Protein AF-A0A6P6PK42-F1 (afdb_monomer)

Structure (mmCIF, N/CA/C/O backbone):
data_AF-A0A6P6PK42-F1
#
_entry.id   AF-A0A6P6PK42-F1
#
loop_
_atom_site.group_PDB
_atom_site.id
_atom_site.type_symbol
_atom_site.label_atom_id
_atom_site.label_alt_id
_atom_site.label_comp_id
_atom_site.label_asym_id
_atom_site.label_entity_id
_atom_site.label_seq_id
_atom_site.pdbx_PDB_ins_code
_atom_site.Cartn_x
_atom_site.Cartn_y
_atom_site.Cartn_z
_atom_site.occupancy
_atom_site.B_iso_or_equiv
_atom_site.auth_seq_id
_atom_site.auth_comp_id
_atom_site.auth_asym_id
_atom_site.auth_atom_id
_atom_site.pdbx_PDB_model_num
ATOM 1 N N . MET A 1 1 ? 43.576 -15.086 -33.491 1.00 32.16 1 MET A N 1
ATOM 2 C CA . MET A 1 1 ? 42.907 -16.262 -32.891 1.00 32.16 1 MET A CA 1
ATOM 3 C C . MET A 1 1 ? 41.895 -15.750 -31.875 1.00 32.16 1 MET A C 1
ATOM 5 O O . MET A 1 1 ? 42.268 -15.487 -30.743 1.00 32.16 1 MET A O 1
ATOM 9 N N . GLY A 1 2 ? 40.668 -15.454 -32.313 1.00 33.75 2 GLY A N 1
ATOM 10 C CA . GLY A 1 2 ? 39.639 -14.826 -31.474 1.00 33.75 2 GLY A CA 1
ATOM 11 C C . GLY A 1 2 ? 38.725 -15.876 -30.851 1.00 33.75 2 GLY A C 1
ATOM 12 O O . GLY A 1 2 ? 38.169 -16.704 -31.570 1.00 33.75 2 GLY A O 1
ATOM 13 N N . VAL A 1 3 ? 38.592 -15.857 -29.526 1.00 40.16 3 VAL A N 1
ATOM 14 C CA . VAL A 1 3 ? 37.684 -16.746 -28.793 1.00 40.16 3 VAL A CA 1
ATOM 15 C C . VAL A 1 3 ? 36.261 -16.222 -28.979 1.00 40.16 3 VAL A C 1
ATOM 17 O O . VAL A 1 3 ? 35.950 -15.113 -28.550 1.00 40.16 3 VAL A O 1
ATOM 20 N N . LYS A 1 4 ? 35.402 -17.001 -29.643 1.00 36.41 4 LYS A N 1
ATOM 21 C CA . LYS A 1 4 ? 33.966 -16.703 -29.729 1.00 36.41 4 LYS A CA 1
ATOM 22 C C . LYS A 1 4 ? 33.315 -17.021 -28.375 1.00 36.41 4 LYS A C 1
ATOM 24 O O . LYS A 1 4 ? 33.518 -18.132 -27.883 1.00 36.41 4 LYS A O 1
ATOM 29 N N . PRO A 1 5 ? 32.559 -16.097 -27.762 1.00 42.62 5 PRO A N 1
ATOM 30 C CA . PRO A 1 5 ? 31.880 -16.381 -26.506 1.00 42.62 5 PRO A CA 1
ATOM 31 C C . PRO A 1 5 ? 30.740 -17.381 -26.747 1.00 42.62 5 PRO A C 1
ATOM 33 O O . PRO A 1 5 ? 29.901 -17.182 -27.622 1.00 42.62 5 PRO A O 1
ATOM 36 N N . GLY A 1 6 ? 30.746 -18.476 -25.986 1.00 43.75 6 GLY A N 1
ATOM 37 C CA . GLY A 1 6 ? 29.664 -19.461 -25.924 1.00 43.75 6 GLY A CA 1
ATOM 38 C C . GLY A 1 6 ? 28.848 -19.320 -24.632 1.00 43.75 6 GLY A C 1
ATOM 39 O O . GLY A 1 6 ? 29.293 -18.643 -23.700 1.00 43.75 6 GLY A O 1
ATOM 40 N N . PRO A 1 7 ? 27.661 -19.946 -24.555 1.00 47.12 7 PRO A N 1
ATOM 41 C CA . PRO A 1 7 ? 26.758 -19.815 -23.416 1.00 47.12 7 PRO A CA 1
ATOM 42 C C . PRO A 1 7 ? 27.386 -20.377 -22.133 1.00 47.12 7 PRO A C 1
ATOM 44 O O . PRO A 1 7 ? 27.900 -21.496 -22.097 1.00 47.12 7 PRO A O 1
ATOM 47 N N . ILE A 1 8 ? 27.361 -19.571 -21.069 1.00 49.78 8 ILE A N 1
ATOM 48 C CA . ILE A 1 8 ? 27.954 -19.896 -19.769 1.00 49.78 8 ILE A CA 1
ATOM 49 C C . ILE A 1 8 ? 26.904 -20.655 -18.949 1.00 49.78 8 ILE A C 1
ATOM 51 O O . ILE A 1 8 ? 25.983 -20.055 -18.404 1.00 49.78 8 ILE A O 1
ATOM 55 N N . ASN A 1 9 ? 27.046 -21.979 -18.851 1.00 52.47 9 ASN A N 1
ATOM 56 C CA . ASN A 1 9 ? 26.050 -22.868 -18.229 1.00 52.47 9 ASN A CA 1
ATOM 57 C C . ASN A 1 9 ? 25.910 -22.753 -16.698 1.00 52.47 9 ASN A C 1
ATOM 59 O O . ASN A 1 9 ? 25.045 -23.409 -16.125 1.00 52.47 9 ASN A O 1
ATOM 63 N N . ALA A 1 10 ? 26.715 -21.940 -16.012 1.00 49.75 10 ALA A N 1
ATOM 64 C CA . ALA A 1 10 ? 26.507 -21.652 -14.593 1.00 49.75 10 ALA A CA 1
ATOM 65 C C . ALA A 1 10 ? 27.226 -20.362 -14.187 1.00 49.75 10 ALA A C 1
ATOM 67 O O . ALA A 1 10 ? 28.453 -20.316 -14.093 1.00 49.75 10 ALA A O 1
ATOM 68 N N . MET A 1 11 ? 26.457 -19.310 -13.909 1.00 48.47 11 MET A N 1
ATOM 69 C CA . MET A 1 11 ? 26.979 -18.117 -13.252 1.00 48.47 11 MET A CA 1
ATOM 70 C C . MET A 1 11 ? 27.065 -18.396 -11.747 1.00 48.47 11 MET A C 1
ATOM 72 O O . MET A 1 11 ? 26.059 -18.368 -11.042 1.00 48.47 11 MET A O 1
ATOM 76 N N . VAL A 1 12 ? 28.261 -18.699 -11.238 1.00 46.16 12 VAL A N 1
ATOM 77 C CA . VAL A 1 12 ? 28.472 -18.849 -9.791 1.00 46.16 12 VAL A CA 1
ATOM 78 C C . VAL A 1 12 ? 28.674 -17.465 -9.180 1.00 46.16 12 VAL A C 1
ATOM 80 O O . VAL A 1 12 ? 29.743 -16.868 -9.291 1.00 46.16 12 VAL A O 1
ATOM 83 N N . ILE A 1 13 ? 27.629 -16.953 -8.532 1.00 45.31 13 ILE A N 1
ATOM 84 C CA . ILE A 1 13 ? 27.660 -15.683 -7.802 1.00 45.31 13 ILE A CA 1
ATOM 85 C C . ILE A 1 13 ? 28.095 -15.968 -6.360 1.00 45.31 13 ILE A C 1
ATOM 87 O O . ILE A 1 13 ? 27.335 -16.522 -5.567 1.00 45.31 13 ILE A O 1
ATOM 91 N N . THR A 1 14 ? 29.322 -15.593 -6.003 1.00 45.34 14 THR A N 1
ATOM 92 C CA . THR A 1 14 ? 29.824 -15.650 -4.621 1.00 45.34 14 THR A CA 1
ATOM 93 C C . THR A 1 14 ? 29.631 -14.317 -3.900 1.00 45.34 14 THR A C 1
ATOM 95 O O . THR A 1 14 ? 29.721 -13.243 -4.495 1.00 45.34 14 THR A O 1
ATOM 98 N N . ARG A 1 15 ? 29.362 -14.380 -2.589 1.00 40.22 15 ARG A N 1
ATOM 99 C CA . ARG A 1 15 ? 29.187 -13.186 -1.750 1.00 40.22 15 ARG A CA 1
ATOM 100 C C . ARG A 1 15 ? 30.511 -12.424 -1.584 1.00 40.22 15 ARG A C 1
ATOM 102 O O . ARG A 1 15 ? 31.562 -13.056 -1.470 1.00 40.22 15 ARG A O 1
ATOM 109 N N . PRO A 1 16 ? 30.477 -11.083 -1.524 1.00 43.25 16 PRO A N 1
ATOM 110 C CA . PRO A 1 16 ? 31.674 -10.281 -1.316 1.00 43.25 16 PRO A CA 1
ATOM 111 C C . PRO A 1 16 ? 32.247 -10.478 0.096 1.00 43.25 16 PRO A C 1
ATOM 113 O O . PRO A 1 16 ? 31.515 -10.499 1.085 1.00 43.25 16 PRO A O 1
ATOM 116 N N . VAL A 1 17 ? 33.575 -10.597 0.184 1.00 53.44 17 VAL A N 1
ATOM 117 C CA . VAL A 1 17 ? 34.316 -10.629 1.454 1.00 53.44 17 VAL A CA 1
ATOM 118 C C . VAL A 1 17 ? 34.495 -9.192 1.944 1.00 53.44 17 VAL A C 1
ATOM 120 O O . VAL A 1 17 ? 35.082 -8.364 1.243 1.00 53.44 17 VAL A O 1
ATOM 123 N N . ALA A 1 18 ? 33.977 -8.887 3.133 1.00 46.81 18 ALA A N 1
ATOM 124 C CA . ALA A 1 18 ? 34.132 -7.576 3.755 1.00 46.81 18 ALA A CA 1
ATOM 125 C C . ALA A 1 18 ? 35.611 -7.306 4.108 1.00 46.81 18 ALA A C 1
ATOM 127 O O . ALA A 1 18 ? 36.318 -8.214 4.536 1.00 46.81 18 ALA A O 1
ATOM 128 N N . ASN A 1 19 ? 36.046 -6.044 3.971 1.00 49.75 19 ASN A N 1
ATOM 129 C CA . ASN A 1 19 ? 37.312 -5.477 4.487 1.00 49.75 19 ASN A CA 1
ATOM 130 C C . ASN A 1 19 ? 38.563 -5.459 3.580 1.00 49.75 19 ASN A C 1
ATOM 132 O O . ASN A 1 19 ? 39.681 -5.460 4.087 1.00 49.75 19 ASN A O 1
ATOM 136 N N . ARG A 1 20 ? 38.434 -5.332 2.250 1.00 50.16 20 ARG A N 1
ATOM 137 C CA . ARG A 1 20 ? 39.559 -4.853 1.410 1.00 50.16 20 ARG A CA 1
ATOM 138 C C . ARG A 1 20 ? 39.426 -3.364 1.089 1.00 50.16 20 ARG A C 1
ATOM 140 O O . ARG A 1 20 ? 39.013 -2.986 -0.006 1.00 50.16 20 ARG A O 1
ATOM 147 N N . THR A 1 21 ? 39.811 -2.514 2.034 1.00 44.59 21 THR A N 1
ATOM 148 C CA . THR A 1 21 ? 40.197 -1.127 1.749 1.00 44.59 21 THR A CA 1
ATOM 149 C C . THR A 1 21 ? 41.526 -1.154 0.992 1.00 44.59 21 THR A C 1
ATOM 151 O O . THR A 1 21 ? 42.554 -1.563 1.517 1.00 44.59 21 THR A O 1
ATOM 154 N N . THR A 1 22 ? 41.506 -0.771 -0.283 1.00 49.00 22 THR A N 1
ATOM 155 C CA . THR A 1 22 ? 42.726 -0.470 -1.052 1.00 49.00 22 THR A CA 1
ATOM 156 C C . THR A 1 22 ? 42.732 1.027 -1.320 1.00 49.00 22 THR A C 1
ATOM 158 O O . THR A 1 22 ? 41.667 1.617 -1.504 1.00 49.00 22 THR A O 1
ATOM 161 N N . GLN A 1 23 ? 43.913 1.645 -1.243 1.00 43.09 23 GLN A N 1
ATOM 162 C CA . GLN A 1 23 ? 44.085 3.089 -1.388 1.00 43.09 23 GLN A CA 1
ATOM 163 C C . GLN A 1 23 ? 43.444 3.581 -2.692 1.00 43.09 23 GLN A C 1
ATOM 165 O O . GLN A 1 23 ? 43.815 3.119 -3.768 1.00 43.09 23 GLN A O 1
ATOM 170 N N . GLY A 1 24 ? 42.488 4.508 -2.586 1.00 46.78 24 GLY A N 1
ATOM 171 C CA . GLY A 1 24 ? 41.991 5.268 -3.736 1.00 46.78 24 GLY A CA 1
ATOM 172 C C . GLY A 1 24 ? 40.475 5.375 -3.920 1.00 46.78 24 GLY A C 1
ATOM 173 O O . GLY A 1 24 ? 40.064 6.044 -4.860 1.00 46.78 24 GLY A O 1
ATOM 174 N N . GLY A 1 25 ? 39.620 4.790 -3.070 1.00 49.28 25 GLY A N 1
ATOM 175 C CA . GLY A 1 25 ? 38.183 5.098 -3.150 1.00 49.28 25 GLY A CA 1
ATOM 176 C C . GLY A 1 25 ? 37.234 4.232 -2.322 1.00 49.28 25 GLY A C 1
ATOM 177 O O . GLY A 1 25 ? 37.584 3.151 -1.848 1.00 49.28 25 GLY A O 1
ATOM 178 N N . VAL A 1 26 ? 35.996 4.717 -2.185 1.00 44.56 26 VAL A N 1
ATOM 179 C CA . VAL A 1 26 ? 34.856 3.983 -1.615 1.00 44.56 26 VAL A CA 1
ATOM 180 C C . VAL A 1 26 ? 34.335 3.010 -2.674 1.00 44.56 26 VAL A C 1
ATOM 182 O O . VAL A 1 26 ? 33.885 3.431 -3.738 1.00 44.56 26 VAL A O 1
ATOM 185 N N . ARG A 1 27 ? 34.387 1.700 -2.411 1.00 48.38 27 ARG A N 1
ATOM 186 C CA . ARG A 1 27 ? 33.731 0.704 -3.274 1.00 48.38 27 ARG A CA 1
ATOM 187 C C . ARG A 1 27 ? 32.332 0.414 -2.748 1.00 48.38 27 ARG A C 1
ATOM 189 O O . ARG A 1 27 ? 32.165 0.166 -1.558 1.00 48.38 27 ARG A O 1
ATOM 196 N N . SER A 1 28 ? 31.351 0.384 -3.647 1.00 50.44 28 SER A N 1
ATOM 197 C CA . SER A 1 28 ? 30.036 -0.191 -3.357 1.00 50.44 28 SER A CA 1
ATOM 198 C C . SER A 1 28 ? 30.192 -1.634 -2.868 1.00 50.44 28 SER A C 1
ATOM 200 O O . SER A 1 28 ? 30.900 -2.430 -3.485 1.00 50.44 28 SER A O 1
ATOM 202 N N . GLY A 1 29 ? 29.522 -1.980 -1.765 1.00 52.66 29 GLY A N 1
ATOM 203 C CA . GLY A 1 29 ? 29.469 -3.352 -1.248 1.00 52.66 29 GLY A CA 1
ATOM 204 C C . GLY A 1 29 ? 28.610 -4.299 -2.096 1.00 52.66 29 GLY A C 1
ATOM 205 O O . GLY A 1 29 ? 28.638 -5.505 -1.869 1.00 52.66 29 GLY A O 1
ATOM 206 N N . LEU A 1 30 ? 27.860 -3.762 -3.066 1.00 49.56 30 LEU A N 1
ATOM 207 C CA . LEU A 1 30 ? 26.947 -4.520 -3.927 1.00 49.56 30 LEU A CA 1
ATOM 208 C C . LEU A 1 30 ? 27.559 -4.847 -5.292 1.00 49.56 30 LEU A C 1
ATOM 210 O O . LEU A 1 30 ? 27.280 -5.901 -5.854 1.00 49.56 30 LEU A O 1
ATOM 214 N N . TYR A 1 31 ? 28.404 -3.963 -5.824 1.00 48.47 31 TYR A N 1
ATOM 215 C CA . TYR A 1 31 ? 29.017 -4.127 -7.138 1.00 48.47 31 TYR A CA 1
ATOM 216 C C . TYR A 1 31 ? 30.496 -3.762 -7.096 1.00 48.47 31 TYR A C 1
ATOM 218 O O . TYR A 1 31 ? 30.910 -2.685 -6.661 1.00 48.47 31 TYR A O 1
ATOM 226 N N . ARG A 1 32 ? 31.320 -4.679 -7.602 1.00 50.19 32 ARG A N 1
ATOM 227 C CA . ARG A 1 32 ? 32.739 -4.431 -7.812 1.00 50.19 32 ARG A CA 1
ATOM 228 C C . ARG A 1 32 ? 32.858 -3.474 -9.001 1.00 50.19 32 ARG A C 1
ATOM 230 O O . ARG A 1 32 ? 32.762 -3.919 -10.136 1.00 50.19 32 ARG A O 1
ATOM 237 N N . GLY A 1 33 ? 33.062 -2.176 -8.750 1.00 54.97 33 GLY A N 1
ATOM 238 C CA . GLY A 1 33 ? 33.432 -1.236 -9.819 1.00 54.97 33 GLY A CA 1
ATOM 239 C C . GLY A 1 33 ? 34.592 -1.822 -10.628 1.00 54.97 33 GLY A C 1
ATOM 240 O O . GLY A 1 33 ? 35.500 -2.401 -10.013 1.00 54.97 33 GLY A O 1
ATOM 241 N N . MET A 1 34 ? 34.506 -1.771 -11.962 1.00 51.12 34 MET A N 1
ATOM 242 C CA . MET A 1 34 ? 35.502 -2.371 -12.856 1.00 51.12 34 MET A CA 1
ATOM 243 C C . MET A 1 34 ? 36.899 -1.887 -12.467 1.00 51.12 34 MET A C 1
ATOM 245 O O . MET A 1 34 ? 37.133 -0.691 -12.329 1.00 51.12 34 MET A O 1
ATOM 249 N N . VAL A 1 35 ? 37.813 -2.830 -12.251 1.00 52.41 35 VAL A N 1
ATOM 250 C CA . VAL A 1 35 ? 39.233 -2.548 -12.026 1.00 52.41 35 VAL A CA 1
ATOM 251 C C . VAL A 1 35 ? 39.976 -3.234 -13.156 1.00 52.41 35 VAL A C 1
ATOM 253 O O . VAL A 1 35 ? 39.926 -4.459 -13.254 1.00 52.41 35 VAL A O 1
ATOM 256 N N . GLY A 1 36 ? 40.613 -2.444 -14.013 1.00 65.69 36 GLY A N 1
ATOM 257 C CA . GLY A 1 36 ? 41.263 -2.909 -15.234 1.00 65.69 36 GLY A CA 1
ATOM 258 C C . GLY A 1 36 ? 41.137 -1.880 -16.353 1.00 65.69 36 GLY A C 1
ATOM 259 O O . GLY A 1 36 ? 40.633 -0.779 -16.133 1.00 65.69 36 GLY A O 1
ATOM 260 N N . LEU A 1 37 ? 41.605 -2.247 -17.546 1.00 61.62 37 LEU A N 1
ATOM 261 C CA . LEU A 1 37 ? 41.372 -1.460 -18.755 1.00 61.62 37 LEU A CA 1
ATOM 262 C C . LEU A 1 37 ? 39.862 -1.327 -18.989 1.00 61.62 37 LEU A C 1
ATOM 264 O O . LEU A 1 37 ? 39.114 -2.282 -18.764 1.00 61.62 37 LEU A O 1
ATOM 268 N N . LEU A 1 38 ? 39.425 -0.139 -19.413 1.00 65.38 38 LEU A N 1
ATOM 269 C CA . LEU A 1 38 ? 38.036 0.074 -19.808 1.00 65.38 38 LEU A CA 1
ATOM 270 C C . LEU A 1 38 ? 37.668 -0.922 -20.921 1.00 65.38 38 LEU A C 1
ATOM 272 O O . LEU A 1 38 ? 38.526 -1.223 -21.757 1.00 65.38 38 LEU A O 1
ATOM 276 N N . PRO A 1 39 ? 36.426 -1.442 -20.939 1.00 64.75 39 PRO A N 1
ATOM 277 C CA . PRO A 1 39 ? 35.950 -2.259 -22.044 1.00 64.75 39 PRO A CA 1
ATOM 278 C C . PRO A 1 39 ? 36.172 -1.520 -23.357 1.00 64.75 39 PRO A C 1
ATOM 280 O O . PRO A 1 39 ? 35.976 -0.303 -23.420 1.00 64.75 39 PRO A O 1
ATOM 283 N N . ASP A 1 40 ? 36.566 -2.263 -24.388 1.00 66.50 40 ASP A N 1
ATOM 284 C CA . ASP A 1 40 ? 36.643 -1.724 -25.740 1.00 66.50 40 ASP A CA 1
ATOM 285 C C . ASP A 1 40 ? 35.300 -1.044 -26.066 1.00 66.50 40 ASP A C 1
ATOM 287 O O . ASP A 1 40 ? 34.255 -1.667 -25.849 1.00 66.50 40 ASP A O 1
ATOM 291 N N . PRO A 1 41 ? 35.287 0.208 -26.561 1.00 64.50 41 PRO A N 1
ATOM 292 C CA . PRO A 1 41 ? 34.072 0.883 -27.009 1.00 64.50 41 PRO A CA 1
ATOM 293 C C . PRO A 1 41 ? 33.180 0.019 -27.917 1.00 64.50 41 PRO A C 1
ATOM 295 O O . PRO A 1 41 ? 31.955 0.140 -27.880 1.00 64.50 41 PRO A O 1
ATOM 298 N N . CYS A 1 42 ? 33.769 -0.919 -28.667 1.00 59.12 42 CYS A N 1
ATOM 299 C CA . CYS A 1 42 ? 33.055 -1.894 -29.485 1.00 59.12 42 CYS A CA 1
ATOM 300 C C . CYS A 1 42 ? 32.129 -2.824 -28.680 1.00 59.12 42 CYS A C 1
ATOM 302 O O . CYS A 1 42 ? 31.141 -3.309 -29.222 1.00 59.12 42 CYS A O 1
ATOM 304 N N . MET A 1 43 ? 32.393 -3.047 -27.388 1.00 58.56 43 MET A N 1
ATOM 305 C CA . MET A 1 43 ? 31.516 -3.806 -26.485 1.00 58.56 43 MET A CA 1
ATOM 306 C C . MET A 1 43 ? 30.189 -3.090 -26.194 1.00 58.56 43 MET A C 1
ATOM 308 O O . MET A 1 43 ? 29.246 -3.726 -25.729 1.00 58.56 43 MET A O 1
ATOM 312 N N . PHE A 1 44 ? 30.099 -1.789 -26.484 1.00 65.75 44 PHE A N 1
ATOM 313 C CA . PHE A 1 44 ? 28.872 -1.000 -26.364 1.00 65.75 44 PHE A CA 1
ATOM 314 C C . PHE A 1 44 ? 28.125 -0.852 -27.698 1.00 65.75 44 PHE A C 1
ATOM 316 O O . PHE A 1 44 ? 27.133 -0.128 -27.755 1.00 65.75 44 PHE A O 1
ATOM 323 N N . ARG A 1 45 ? 28.536 -1.566 -28.760 1.00 74.00 45 ARG A N 1
ATOM 324 C CA . ARG A 1 45 ? 27.806 -1.650 -30.043 1.00 74.00 45 ARG A CA 1
ATOM 325 C C . ARG A 1 45 ? 26.608 -2.593 -29.914 1.00 74.00 45 ARG A C 1
ATOM 327 O O . ARG A 1 45 ? 26.492 -3.611 -30.590 1.00 74.00 45 ARG A O 1
ATOM 334 N N . VAL A 1 46 ? 25.732 -2.258 -28.972 1.00 73.88 46 VAL A N 1
ATOM 335 C CA . VAL A 1 46 ? 24.560 -3.043 -28.583 1.00 73.88 46 VAL A CA 1
ATOM 336 C C . VAL A 1 46 ? 23.609 -3.212 -29.773 1.00 73.88 46 VAL A C 1
ATOM 338 O O . VAL A 1 46 ? 23.078 -4.293 -29.987 1.00 73.88 46 VAL A O 1
ATOM 341 N N . GLU A 1 47 ? 23.442 -2.187 -30.603 1.00 74.75 47 GLU A N 1
ATOM 342 C CA . GLU A 1 47 ? 22.565 -2.258 -31.777 1.00 74.75 47 GLU A CA 1
ATOM 343 C C . GLU A 1 47 ? 22.996 -3.339 -32.779 1.00 74.75 47 GLU A C 1
ATOM 345 O O . GLU A 1 47 ? 22.177 -4.122 -33.252 1.00 74.75 47 GLU A O 1
ATOM 350 N N . GLU A 1 48 ? 24.294 -3.440 -33.037 1.00 81.69 48 GLU A N 1
ATOM 351 C CA . GLU A 1 48 ? 24.850 -4.392 -33.996 1.00 81.69 48 GLU A CA 1
ATOM 352 C C . GLU A 1 48 ? 24.938 -5.802 -33.422 1.00 81.69 48 GLU A C 1
ATOM 354 O O . GLU A 1 48 ? 24.614 -6.771 -34.105 1.00 81.69 48 GLU A O 1
ATOM 359 N N . ALA A 1 49 ? 25.332 -5.921 -32.149 1.00 80.69 49 ALA A N 1
ATOM 360 C CA . ALA A 1 49 ? 25.419 -7.201 -31.454 1.00 80.69 49 ALA A CA 1
ATOM 361 C C . ALA A 1 49 ? 24.063 -7.922 -31.394 1.00 80.69 49 ALA A C 1
ATOM 363 O O . ALA A 1 49 ? 24.019 -9.151 -31.379 1.00 80.69 49 ALA A O 1
ATOM 364 N N . TYR A 1 50 ? 22.968 -7.156 -31.385 1.00 80.50 50 TYR A N 1
ATOM 365 C CA . TYR A 1 50 ? 21.603 -7.670 -31.350 1.00 80.50 50 TYR A CA 1
ATOM 366 C C . TYR A 1 50 ? 20.820 -7.380 -32.642 1.00 80.50 50 TYR A C 1
ATOM 368 O O . TYR A 1 50 ? 19.591 -7.439 -32.629 1.00 80.50 50 TYR A O 1
ATOM 376 N N . ALA A 1 51 ? 21.479 -7.069 -33.766 1.00 82.25 51 ALA A N 1
ATOM 377 C CA . ALA A 1 51 ? 20.800 -6.706 -35.016 1.00 82.25 51 ALA A CA 1
ATOM 378 C C . ALA A 1 51 ? 19.869 -7.825 -35.522 1.00 82.25 51 ALA A C 1
ATOM 380 O O . ALA A 1 51 ? 18.714 -7.554 -35.851 1.00 82.25 51 ALA A O 1
ATOM 381 N N . GLU A 1 52 ? 20.345 -9.072 -35.481 1.00 84.44 52 GLU A N 1
ATOM 382 C CA . GLU A 1 52 ? 19.664 -10.265 -36.013 1.00 84.44 52 GLU A CA 1
ATOM 383 C C . GLU A 1 52 ? 18.623 -10.885 -35.062 1.00 84.44 52 GLU A C 1
ATOM 385 O O . GLU A 1 52 ? 17.917 -11.816 -35.440 1.00 84.44 52 GLU A O 1
ATOM 390 N N . PHE A 1 53 ? 18.520 -10.396 -33.825 1.00 83.12 53 PHE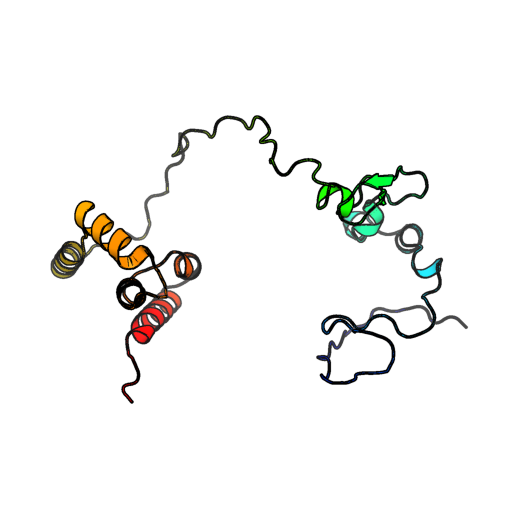 A N 1
ATOM 391 C CA . PHE A 1 53 ? 17.583 -10.936 -32.836 1.00 83.12 53 PHE A CA 1
ATOM 392 C C . PHE A 1 53 ? 16.152 -10.448 -33.106 1.00 83.12 53 PHE A C 1
ATOM 394 O O . PHE A 1 53 ? 15.943 -9.350 -33.627 1.00 83.12 53 PHE A O 1
ATOM 401 N N . ASN A 1 54 ? 15.147 -11.229 -32.706 1.00 85.19 54 ASN A N 1
ATOM 402 C CA . ASN A 1 54 ? 13.756 -10.771 -32.736 1.00 85.19 54 ASN A CA 1
ATOM 403 C C . ASN A 1 54 ? 13.523 -9.711 -31.654 1.00 85.19 54 ASN A C 1
ATOM 405 O O . ASN A 1 54 ? 14.148 -9.764 -30.600 1.00 85.19 54 ASN A O 1
ATOM 409 N N . LEU A 1 55 ? 12.595 -8.776 -31.885 1.00 79.44 55 LEU A N 1
ATOM 410 C CA . LEU A 1 55 ? 12.302 -7.673 -30.955 1.00 79.44 55 LEU A CA 1
ATOM 411 C C . LEU A 1 55 ? 12.025 -8.131 -29.514 1.00 79.44 55 LEU A C 1
ATOM 413 O O . LEU A 1 55 ? 12.465 -7.458 -28.588 1.00 79.44 55 LEU A O 1
ATOM 417 N N . GLU A 1 56 ? 11.342 -9.261 -29.326 1.00 83.94 56 GLU A N 1
ATOM 418 C CA . GLU A 1 56 ? 10.998 -9.789 -27.994 1.00 83.94 56 GLU A CA 1
ATOM 419 C C . GLU A 1 56 ? 12.199 -10.386 -27.244 1.00 83.94 56 GLU A C 1
ATOM 421 O O . GLU A 1 56 ? 12.206 -10.425 -26.016 1.00 83.94 56 GLU A O 1
ATOM 426 N N . ASP A 1 57 ? 13.237 -10.787 -27.981 1.00 80.94 57 ASP A N 1
ATOM 427 C CA . ASP A 1 57 ? 14.465 -11.372 -27.438 1.00 80.94 57 ASP A CA 1
ATOM 428 C C . ASP A 1 57 ? 15.566 -10.320 -27.229 1.00 80.94 57 ASP A C 1
ATOM 430 O O . ASP A 1 57 ? 16.600 -10.599 -26.611 1.00 80.94 57 ASP A O 1
ATOM 434 N N . LYS A 1 58 ? 15.378 -9.101 -27.755 1.00 80.31 58 LYS A N 1
ATOM 435 C CA . LYS A 1 58 ? 16.362 -8.031 -27.609 1.00 80.31 58 LYS A CA 1
ATOM 436 C C . LYS A 1 58 ? 16.299 -7.422 -26.204 1.00 80.31 58 LYS A C 1
ATOM 438 O O . LYS A 1 58 ? 15.216 -7.131 -25.693 1.00 80.31 58 LYS A O 1
ATOM 443 N N . PRO A 1 59 ? 17.453 -7.147 -25.572 1.00 75.38 59 PRO A N 1
ATOM 444 C CA . PRO A 1 59 ? 17.485 -6.390 -24.329 1.00 75.38 59 PRO A CA 1
ATOM 445 C C . PRO A 1 59 ? 16.828 -5.017 -24.506 1.00 75.38 59 PRO A C 1
ATOM 447 O O . PRO A 1 59 ? 17.090 -4.337 -25.491 1.00 75.38 59 PRO A O 1
ATOM 450 N N . LEU A 1 60 ? 16.085 -4.540 -23.502 1.00 73.25 60 LEU A N 1
ATOM 451 C CA . LEU A 1 60 ? 15.393 -3.239 -23.546 1.00 73.25 60 LEU A CA 1
ATOM 452 C C . LEU A 1 60 ? 16.304 -2.058 -23.947 1.00 73.25 60 LEU A C 1
ATOM 454 O O . LEU A 1 60 ? 15.851 -1.077 -24.531 1.00 73.25 60 LEU A O 1
ATOM 458 N N . VAL A 1 61 ? 17.608 -2.148 -23.666 1.00 72.94 61 VAL A N 1
ATOM 459 C CA . VAL A 1 61 ? 18.591 -1.133 -24.072 1.00 72.94 61 VAL A CA 1
ATOM 460 C C . VAL A 1 61 ? 18.658 -0.931 -25.596 1.00 72.94 61 VAL A C 1
ATOM 462 O O . VAL A 1 61 ? 18.887 0.194 -26.027 1.00 72.94 61 VAL A O 1
ATOM 465 N N . THR A 1 62 ? 18.374 -1.947 -26.425 1.00 72.62 62 THR A N 1
ATOM 466 C CA . THR A 1 62 ? 18.343 -1.795 -27.895 1.00 72.62 62 THR A CA 1
ATOM 467 C C . THR A 1 62 ? 17.131 -0.997 -28.371 1.00 72.62 62 THR A C 1
ATOM 469 O O . THR A 1 62 ? 17.167 -0.402 -29.439 1.00 72.62 62 THR A O 1
ATOM 472 N N . THR A 1 63 ? 16.034 -0.998 -27.609 1.00 72.44 63 THR A N 1
ATOM 473 C CA . THR A 1 63 ? 14.783 -0.309 -27.972 1.00 72.44 63 THR A CA 1
ATOM 474 C C . THR A 1 63 ? 14.681 1.087 -27.366 1.00 72.44 63 THR A C 1
ATOM 476 O O . THR A 1 63 ? 13.792 1.851 -27.725 1.00 72.44 63 THR A O 1
ATOM 479 N N . MET A 1 64 ? 15.603 1.454 -26.472 1.00 69.50 64 MET A N 1
ATOM 480 C CA . MET A 1 64 ? 15.654 2.778 -25.841 1.00 69.50 64 MET A CA 1
ATOM 481 C C . MET A 1 64 ? 16.033 3.906 -26.819 1.00 69.50 64 MET A C 1
ATOM 483 O O . MET A 1 64 ? 16.024 5.076 -26.436 1.00 69.50 64 MET A O 1
ATOM 487 N N . ASN A 1 65 ? 16.330 3.573 -28.085 1.00 72.06 65 ASN A N 1
ATOM 488 C CA . ASN A 1 65 ? 16.607 4.519 -29.167 1.00 72.06 65 ASN A CA 1
ATOM 489 C C . ASN A 1 65 ? 17.659 5.566 -28.741 1.00 72.06 65 ASN A C 1
ATOM 491 O O . ASN A 1 65 ? 17.470 6.763 -28.928 1.00 72.06 65 ASN A O 1
ATOM 495 N N . MET A 1 66 ? 18.723 5.146 -28.052 1.00 72.06 66 MET A N 1
ATOM 496 C CA . MET A 1 66 ? 19.787 6.051 -27.608 1.00 72.06 66 MET A CA 1
ATOM 497 C C . MET A 1 66 ? 20.613 6.455 -28.834 1.00 72.06 66 ME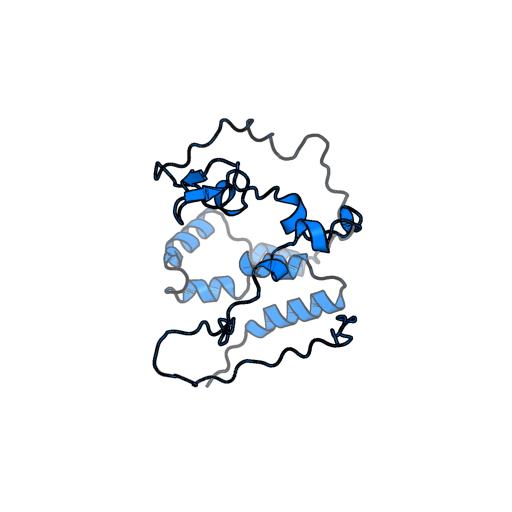T A C 1
ATOM 499 O O . MET A 1 66 ? 21.219 5.597 -29.465 1.00 72.06 66 MET A O 1
ATOM 503 N N . SER A 1 67 ? 20.621 7.740 -29.189 1.00 73.31 67 SER A N 1
ATOM 504 C CA . SER A 1 67 ? 21.323 8.256 -30.373 1.00 73.31 67 SER A CA 1
ATOM 505 C C . SER A 1 67 ? 22.012 9.580 -30.042 1.00 73.31 67 SER A C 1
ATOM 507 O O . SER A 1 67 ? 21.428 10.382 -29.310 1.00 73.31 67 SER A O 1
ATOM 509 N N . PRO A 1 68 ? 23.231 9.835 -30.556 1.00 74.12 68 PRO A N 1
ATOM 510 C CA . PRO A 1 68 ? 23.923 11.109 -30.358 1.00 74.12 68 PRO A CA 1
ATOM 511 C C . PRO A 1 68 ? 23.150 12.311 -30.922 1.00 74.12 68 PRO A C 1
ATOM 513 O O . PRO A 1 68 ? 23.368 13.426 -30.458 1.00 74.12 68 PRO A O 1
ATOM 516 N N . ASP A 1 69 ? 22.228 12.087 -31.862 1.00 84.62 69 ASP A N 1
ATOM 517 C CA . ASP A 1 69 ? 21.427 13.139 -32.499 1.00 84.62 69 ASP A CA 1
ATOM 518 C C . ASP A 1 69 ? 20.214 13.560 -31.657 1.00 84.62 69 ASP A C 1
ATOM 520 O O . ASP A 1 69 ? 19.514 14.519 -31.990 1.00 84.62 69 ASP A O 1
ATOM 524 N N . LYS A 1 70 ? 19.934 12.841 -30.564 1.00 84.31 70 LYS A N 1
ATOM 525 C CA . LYS A 1 70 ? 18.834 13.181 -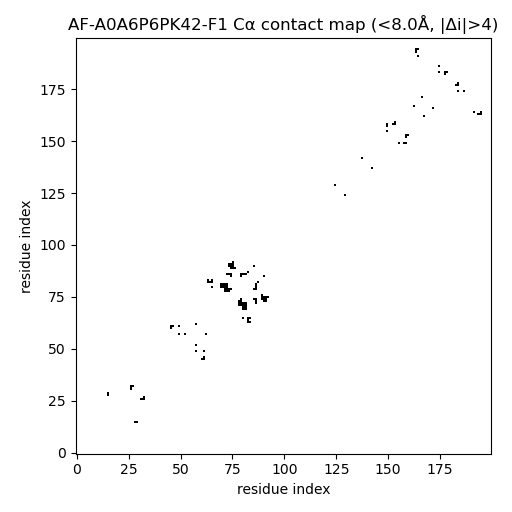29.666 1.00 84.31 70 LYS A CA 1
ATOM 526 C C . LYS A 1 70 ? 19.205 14.338 -28.744 1.00 84.31 70 LYS A C 1
ATOM 528 O O . LYS A 1 70 ? 20.305 14.344 -28.183 1.00 84.31 70 LYS A O 1
ATOM 533 N N . PRO A 1 71 ? 18.275 15.278 -28.510 1.00 89.88 71 PRO A N 1
ATOM 534 C CA . PRO A 1 71 ? 18.523 16.382 -27.602 1.00 89.88 71 PRO A CA 1
ATOM 535 C C . PRO A 1 71 ? 18.721 15.877 -26.166 1.00 89.88 71 PRO A C 1
ATOM 537 O O . PRO A 1 71 ? 18.206 14.831 -25.752 1.00 89.88 71 PRO A O 1
ATOM 540 N N . LEU A 1 72 ? 19.490 16.646 -25.399 1.00 90.56 72 LEU A N 1
ATOM 541 C CA . LEU A 1 72 ? 19.676 16.428 -23.970 1.00 90.56 72 LEU A CA 1
ATOM 542 C C . LEU A 1 72 ? 18.631 17.230 -23.187 1.00 90.56 72 LEU A C 1
ATOM 544 O O . LEU A 1 72 ? 18.409 18.405 -23.466 1.00 90.56 72 LEU A O 1
ATOM 548 N N . ILE A 1 73 ? 18.023 16.594 -22.190 1.00 89.44 73 ILE A N 1
ATOM 549 C CA . ILE A 1 73 ? 17.022 17.164 -21.287 1.00 89.44 73 ILE A CA 1
ATOM 550 C C . ILE A 1 73 ? 17.579 17.169 -19.863 1.00 89.44 73 ILE A C 1
ATOM 552 O O . ILE A 1 73 ? 18.338 16.281 -19.469 1.00 89.44 73 ILE A O 1
ATOM 556 N N . GLU A 1 74 ? 17.201 18.175 -19.078 1.00 88.69 74 GLU A N 1
ATOM 557 C CA . GLU A 1 74 ? 17.558 18.254 -17.665 1.00 88.69 74 GLU A CA 1
ATOM 558 C C . GLU A 1 74 ? 16.870 17.159 -16.829 1.00 88.69 74 GLU A C 1
ATOM 560 O O . GLU A 1 74 ? 15.646 17.021 -16.800 1.00 88.69 74 GLU A O 1
ATOM 565 N N . SER A 1 75 ? 17.678 16.408 -16.084 1.00 88.81 75 SER A N 1
ATOM 566 C CA . SER A 1 75 ? 17.272 15.439 -15.064 1.00 88.81 75 SER A CA 1
ATOM 567 C C . SER A 1 75 ? 17.908 15.799 -13.716 1.00 88.81 75 SER A C 1
ATOM 569 O O . SER A 1 75 ? 18.873 16.561 -13.652 1.00 88.81 75 SER A O 1
ATOM 571 N N . ALA A 1 76 ? 17.414 15.215 -12.621 1.00 84.69 76 ALA A N 1
ATOM 572 C CA . ALA A 1 76 ? 18.024 15.320 -11.293 1.00 84.69 76 ALA A CA 1
ATOM 573 C C . ALA A 1 76 ? 19.526 14.946 -11.261 1.00 84.69 76 ALA A C 1
ATOM 575 O O . ALA A 1 76 ? 20.239 15.347 -10.344 1.00 84.69 76 ALA A O 1
ATOM 576 N N . PHE A 1 77 ? 20.014 14.204 -12.263 1.00 83.31 77 PHE A N 1
ATOM 577 C CA . PHE A 1 77 ? 21.419 13.809 -12.417 1.00 83.31 77 PHE A CA 1
ATOM 578 C C . PHE A 1 77 ? 22.187 14.614 -13.482 1.00 83.31 77 PHE A C 1
ATOM 580 O O . PHE A 1 77 ? 23.302 14.241 -13.844 1.00 83.31 77 PHE A O 1
ATOM 587 N N . GLY A 1 78 ? 21.615 15.715 -13.978 1.00 86.94 78 GLY A N 1
ATOM 588 C CA . GLY A 1 78 ? 22.186 16.545 -15.039 1.00 86.94 78 GLY A CA 1
ATOM 589 C C . GLY A 1 78 ? 21.562 16.274 -16.407 1.00 86.94 78 GLY A C 1
ATOM 590 O O . GLY A 1 78 ? 20.446 15.770 -16.510 1.00 86.94 78 GLY A O 1
ATOM 591 N N . LEU A 1 79 ? 22.273 16.646 -17.470 1.00 89.38 79 LEU A N 1
ATOM 592 C CA . LEU A 1 79 ? 21.796 16.504 -18.846 1.00 89.38 79 LEU A CA 1
ATOM 593 C C . LEU A 1 79 ? 21.801 15.031 -19.280 1.00 89.38 79 LEU A C 1
ATOM 595 O O . LEU A 1 79 ? 22.852 14.393 -19.323 1.00 89.38 79 LEU A O 1
ATOM 599 N N . VAL A 1 80 ? 20.627 14.501 -19.626 1.00 87.56 80 VAL A N 1
ATOM 600 C CA . VAL A 1 80 ? 20.431 13.117 -20.088 1.00 87.56 80 VAL A CA 1
ATOM 601 C C . VAL A 1 80 ? 19.701 13.098 -21.427 1.00 87.56 80 VAL A C 1
ATOM 603 O O . VAL A 1 80 ? 18.962 14.022 -21.743 1.00 87.56 80 VAL A O 1
ATOM 606 N N . GLN A 1 81 ? 19.880 12.050 -22.231 1.00 87.62 81 GLN A N 1
ATOM 607 C CA . GLN A 1 81 ? 19.187 11.948 -23.522 1.00 87.62 81 GLN A CA 1
ATOM 608 C C . GLN A 1 81 ? 17.665 11.868 -23.358 1.00 87.62 81 GLN A C 1
ATOM 610 O O . GLN A 1 81 ? 17.158 11.131 -22.501 1.00 87.62 81 GLN A O 1
ATOM 615 N N . GLU A 1 82 ? 16.948 12.588 -24.222 1.00 84.81 82 GLU A N 1
ATOM 616 C CA . GLU A 1 82 ? 15.494 12.520 -24.343 1.00 84.81 82 GLU A CA 1
ATOM 617 C C . GLU A 1 82 ? 15.023 11.086 -24.645 1.00 84.81 82 GLU A C 1
ATOM 619 O O . GLU A 1 82 ? 15.500 10.418 -25.570 1.00 84.81 82 GLU A O 1
ATOM 624 N N . GLY A 1 83 ? 14.074 10.597 -23.843 1.00 79.88 83 GLY A N 1
ATOM 625 C CA . GLY A 1 83 ? 13.535 9.240 -23.952 1.00 79.88 83 GLY A CA 1
ATOM 626 C C . GLY A 1 83 ? 14.304 8.191 -23.146 1.00 79.88 83 GLY A C 1
ATOM 627 O O . GLY A 1 83 ? 13.917 7.024 -23.128 1.00 79.88 83 GLY A O 1
ATOM 628 N N . SER A 1 84 ? 15.371 8.581 -22.442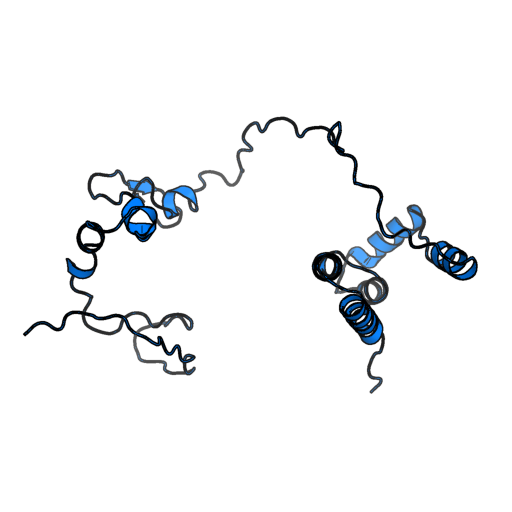 1.00 81.44 84 SER A N 1
ATOM 629 C CA . SER A 1 84 ? 16.027 7.702 -21.473 1.00 81.44 84 SER A CA 1
ATOM 630 C C . SER A 1 84 ? 15.151 7.481 -20.236 1.00 81.44 84 SER A C 1
ATOM 632 O O . SER A 1 84 ? 14.363 8.343 -19.847 1.00 81.44 84 SER A O 1
ATOM 634 N N . VAL A 1 85 ? 15.343 6.358 -19.539 1.00 82.88 85 VAL A N 1
ATOM 635 C CA . VAL A 1 85 ? 14.640 6.061 -18.273 1.00 82.88 85 VAL A CA 1
ATOM 636 C C . VAL A 1 85 ? 14.805 7.195 -17.256 1.00 82.88 85 VAL A C 1
ATOM 638 O O . VAL A 1 85 ? 13.844 7.560 -16.580 1.00 82.88 85 VAL A O 1
ATOM 641 N N . LEU A 1 86 ? 15.998 7.795 -17.188 1.00 83.75 86 LEU A N 1
ATOM 642 C CA . LEU A 1 86 ? 16.288 8.902 -16.276 1.00 83.75 86 LEU A CA 1
ATOM 643 C C . LEU A 1 86 ? 15.489 10.166 -16.616 1.00 83.75 86 LEU A C 1
ATOM 645 O O . LEU A 1 86 ? 15.035 10.838 -15.694 1.00 83.75 86 LEU A O 1
ATOM 649 N N . SER A 1 87 ? 15.248 10.452 -17.902 1.00 84.44 87 SER A N 1
ATOM 650 C CA . SER A 1 87 ? 14.422 11.604 -18.296 1.00 84.44 87 SER A CA 1
ATOM 651 C C . SER A 1 87 ? 12.969 11.499 -17.816 1.00 84.44 87 SER A C 1
ATOM 653 O O . SER A 1 87 ? 12.376 12.514 -17.467 1.00 84.44 87 SER A O 1
ATOM 655 N N . TYR A 1 88 ? 12.410 10.285 -17.717 1.00 82.81 88 TYR A N 1
ATOM 656 C CA . TYR A 1 88 ? 11.032 10.078 -17.254 1.00 82.81 88 TYR A CA 1
ATOM 657 C C . TYR A 1 88 ? 10.924 9.912 -15.741 1.00 82.81 88 TYR A C 1
ATOM 659 O O . TYR A 1 88 ? 10.009 10.437 -15.114 1.00 82.81 88 TYR A O 1
ATOM 667 N N . GLN A 1 89 ? 11.834 9.139 -15.147 1.00 85.06 89 GLN A N 1
ATOM 668 C CA . GLN A 1 89 ? 11.745 8.783 -13.732 1.00 85.06 89 GLN A CA 1
ATOM 669 C C . GLN A 1 89 ? 12.328 9.851 -12.814 1.00 85.06 89 GLN A C 1
ATOM 671 O O . GLN A 1 89 ? 11.993 9.870 -11.632 1.00 85.06 89 GLN A O 1
ATOM 676 N N . GLN A 1 90 ? 13.242 10.680 -13.320 1.00 84.62 90 GLN A N 1
ATOM 677 C CA . GLN A 1 90 ? 14.013 11.635 -12.526 1.00 84.62 90 GLN A CA 1
ATOM 678 C C . GLN A 1 90 ? 14.055 13.020 -13.198 1.00 84.62 90 GLN A C 1
ATOM 680 O O . GLN A 1 90 ? 15.151 13.548 -13.417 1.00 84.62 90 GLN A O 1
ATOM 685 N N . PRO A 1 91 ? 12.905 13.623 -13.558 1.00 79.94 91 PRO A N 1
ATOM 686 C CA . PRO A 1 91 ? 12.891 14.979 -14.093 1.00 79.94 91 PRO A CA 1
ATOM 687 C C . PRO A 1 91 ? 13.398 15.972 -13.040 1.00 79.94 91 PRO A C 1
ATOM 689 O O . PRO A 1 91 ? 13.226 15.757 -11.835 1.00 79.94 91 PRO A O 1
ATOM 692 N N . VAL A 1 92 ? 14.003 17.082 -13.476 1.00 79.12 92 VAL A N 1
ATOM 693 C CA . VAL A 1 92 ? 14.255 18.207 -12.565 1.00 79.12 92 VAL A CA 1
ATOM 694 C C . VAL A 1 92 ? 12.905 18.766 -12.136 1.00 79.12 92 VAL A C 1
ATOM 696 O O . VAL A 1 92 ? 12.192 19.396 -12.916 1.00 79.12 92 VAL A O 1
ATOM 699 N N . LEU A 1 93 ? 12.537 18.512 -10.881 1.00 71.00 93 LEU A N 1
ATOM 700 C CA . LEU A 1 93 ? 11.336 19.083 -10.294 1.00 71.00 93 LEU A CA 1
ATOM 701 C C . LEU A 1 93 ? 11.559 20.589 -10.130 1.00 71.00 93 LEU A C 1
ATOM 703 O O . LEU A 1 93 ? 12.204 21.039 -9.186 1.00 71.00 93 LEU A O 1
ATOM 707 N N . THR A 1 94 ? 11.011 21.376 -11.054 1.00 65.06 94 THR A N 1
ATOM 708 C CA . THR A 1 94 ? 11.065 22.849 -11.041 1.00 65.06 94 THR A CA 1
ATOM 709 C C . THR A 1 94 ? 10.288 23.451 -9.864 1.00 65.06 94 THR A C 1
ATOM 711 O O . THR A 1 94 ? 10.417 24.636 -9.565 1.00 65.06 94 THR A O 1
ATOM 714 N N . SER A 1 95 ? 9.492 22.640 -9.162 1.00 60.59 95 SER A N 1
ATOM 715 C CA . SER A 1 95 ? 8.645 23.044 -8.048 1.00 60.59 95 SER A CA 1
ATOM 716 C C . SER A 1 95 ? 8.544 21.927 -7.006 1.00 60.59 95 SER A C 1
ATOM 718 O O . SER A 1 95 ? 8.419 20.754 -7.347 1.00 60.59 95 SER A O 1
ATOM 720 N N . ARG A 1 96 ? 8.534 22.293 -5.714 1.00 57.38 96 ARG A N 1
ATOM 721 C CA . ARG A 1 96 ? 8.183 21.378 -4.604 1.00 57.38 96 ARG A CA 1
ATOM 722 C C . ARG A 1 96 ? 6.690 21.027 -4.567 1.00 57.38 96 ARG A C 1
ATOM 724 O O . ARG A 1 96 ? 6.269 20.241 -3.723 1.00 57.38 96 ARG A O 1
ATOM 731 N N . TYR A 1 97 ? 5.898 21.615 -5.457 1.00 56.78 97 TYR A N 1
ATOM 732 C CA . TYR A 1 97 ? 4.475 21.360 -5.587 1.00 56.78 97 TYR A CA 1
ATOM 733 C C . TYR A 1 97 ? 4.246 20.389 -6.740 1.00 56.78 97 TYR A C 1
ATOM 735 O O . TYR A 1 97 ? 4.522 20.705 -7.896 1.00 56.78 97 TYR A O 1
ATOM 743 N N . ILE A 1 98 ? 3.735 19.207 -6.405 1.00 60.38 98 ILE A N 1
ATOM 744 C CA . ILE A 1 98 ? 3.215 18.242 -7.370 1.00 60.38 98 ILE A CA 1
ATOM 745 C C . ILE A 1 98 ? 2.018 18.912 -8.046 1.00 60.38 98 ILE A C 1
ATOM 747 O O . ILE A 1 98 ? 1.005 19.169 -7.395 1.00 60.38 98 ILE A O 1
ATOM 751 N N . THR A 1 99 ? 2.132 19.230 -9.333 1.00 55.81 99 THR A N 1
ATOM 752 C CA . THR A 1 99 ? 0.972 19.630 -10.129 1.00 55.81 99 THR A CA 1
ATOM 753 C C . THR A 1 99 ? 0.116 18.381 -10.304 1.00 55.81 99 THR A C 1
ATOM 755 O O . THR A 1 99 ? 0.431 17.503 -11.103 1.00 55.81 99 THR A O 1
ATOM 758 N N . LEU A 1 100 ? -0.925 18.245 -9.481 1.00 58.00 100 LEU A N 1
ATOM 759 C CA . LEU A 1 100 ? -1.963 17.246 -9.703 1.00 58.00 100 LEU A CA 1
ATOM 760 C C . LEU A 1 100 ? -2.619 17.592 -11.039 1.00 58.00 100 LEU A C 1
ATOM 762 O O . LEU A 1 100 ? -3.313 18.598 -11.147 1.00 58.00 100 LEU A O 1
ATOM 766 N N . HIS A 1 101 ? -2.335 16.799 -12.070 1.00 62.66 101 HIS A N 1
ATOM 767 C CA . HIS A 1 101 ? -3.102 16.844 -13.309 1.00 62.66 101 HIS A CA 1
ATOM 768 C C . HIS A 1 101 ? -4.583 16.623 -12.978 1.00 62.66 101 HIS A C 1
ATOM 770 O O . HIS A 1 101 ? -4.879 15.858 -12.056 1.00 62.66 101 HIS A O 1
ATOM 776 N N . ASP A 1 102 ? -5.485 17.269 -13.725 1.00 68.62 102 ASP A N 1
ATOM 777 C CA . ASP A 1 102 ? -6.934 17.054 -13.633 1.00 68.62 102 ASP A CA 1
ATOM 778 C C . ASP A 1 102 ? -7.253 15.592 -13.971 1.00 68.62 102 ASP A C 1
ATOM 780 O O . ASP A 1 102 ? -7.523 15.212 -15.112 1.00 68.62 102 ASP A O 1
ATOM 784 N N . ALA A 1 103 ? -7.144 14.735 -12.961 1.00 71.19 103 ALA A N 1
ATOM 785 C CA . ALA A 1 103 ? -7.552 13.354 -13.044 1.00 71.19 103 ALA A CA 1
ATOM 786 C C . ALA A 1 103 ? -9.086 13.324 -13.098 1.00 71.19 103 ALA A C 1
ATOM 788 O O . ALA A 1 103 ? -9.739 14.103 -12.395 1.00 71.19 103 ALA A O 1
ATOM 789 N N . PRO A 1 104 ? -9.682 12.416 -13.888 1.00 78.50 104 PRO A N 1
ATOM 790 C CA . PRO A 1 104 ? -11.117 12.187 -13.833 1.00 78.50 104 PRO A CA 1
ATOM 791 C C . PRO A 1 104 ? -11.547 11.953 -12.383 1.00 78.50 104 PRO A C 1
ATOM 793 O O . PRO A 1 104 ? -10.846 11.271 -11.629 1.00 78.50 104 PRO A O 1
ATOM 796 N N . SER A 1 105 ?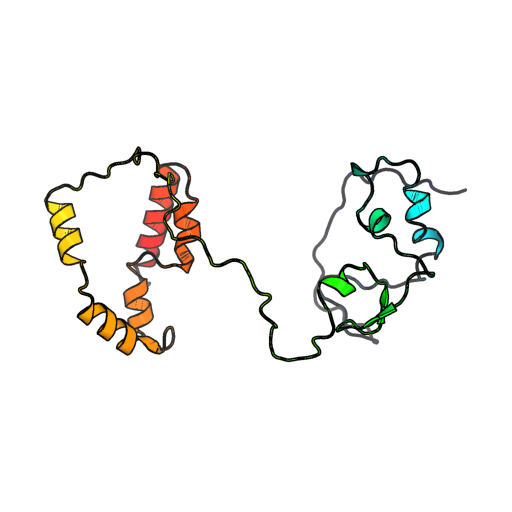 -12.697 12.504 -11.991 1.00 79.00 105 SER A N 1
ATOM 797 C CA . SER A 1 105 ? -13.253 12.270 -10.659 1.00 79.00 105 SER A CA 1
ATOM 798 C C . SER A 1 105 ? -13.334 10.769 -10.399 1.00 79.00 105 SER A C 1
ATOM 800 O O . SER A 1 105 ? -13.849 10.024 -11.239 1.00 79.00 105 SER A O 1
ATOM 802 N N . THR A 1 106 ? -12.836 10.324 -9.246 1.00 77.50 106 THR A N 1
ATOM 803 C CA . THR A 1 106 ? -12.897 8.911 -8.865 1.00 77.50 106 THR A CA 1
ATOM 804 C C . THR A 1 106 ? -14.347 8.429 -8.931 1.00 77.50 106 THR A C 1
ATOM 806 O O . THR A 1 106 ? -15.212 9.093 -8.350 1.00 77.50 106 THR A O 1
ATOM 809 N N . PRO A 1 107 ? -14.639 7.308 -9.614 1.00 82.94 107 PRO A N 1
ATOM 810 C CA . PRO A 1 107 ? -15.998 6.795 -9.681 1.00 82.94 107 PRO A CA 1
ATOM 811 C C . PRO A 1 107 ? -16.502 6.442 -8.272 1.00 82.94 107 PRO A C 1
ATOM 813 O O . PRO A 1 107 ? -15.701 6.057 -7.412 1.00 82.94 107 PRO A O 1
ATOM 816 N N . PRO A 1 108 ? -17.814 6.561 -8.013 1.00 81.00 108 PRO A N 1
ATOM 817 C CA . PRO A 1 108 ? -18.389 6.157 -6.737 1.00 81.00 108 PRO A CA 1
ATOM 818 C C . PRO A 1 108 ? -18.154 4.657 -6.495 1.00 81.00 108 PRO A C 1
ATOM 820 O O . PRO A 1 108 ? -18.282 3.840 -7.408 1.00 81.00 108 PRO A O 1
ATOM 823 N N . LEU A 1 109 ? -17.788 4.303 -5.258 1.00 80.50 109 LEU A N 1
ATOM 824 C CA . LEU A 1 109 ? -17.593 2.920 -4.818 1.00 80.50 109 LEU A CA 1
ATOM 825 C C . LEU A 1 109 ? -18.742 2.479 -3.892 1.00 80.50 109 LEU A C 1
ATOM 827 O O . LEU A 1 109 ? -19.171 3.279 -3.058 1.00 80.50 109 LEU A O 1
ATOM 831 N N . PRO A 1 110 ? -19.185 1.207 -3.958 1.00 81.62 110 PRO A N 1
ATOM 832 C CA . PRO A 1 110 ? -18.742 0.167 -4.891 1.00 81.62 110 PRO A CA 1
ATOM 833 C C . PRO A 1 110 ? -19.200 0.447 -6.331 1.00 81.62 110 PRO A C 1
ATOM 835 O O . PRO A 1 110 ? -20.241 1.060 -6.545 1.00 81.62 110 PRO A O 1
ATOM 838 N N . LEU A 1 111 ? -18.405 0.006 -7.312 1.00 82.56 111 LEU A N 1
ATOM 839 C CA . LEU A 1 111 ? -18.735 0.167 -8.731 1.00 82.56 111 LEU A CA 1
ATOM 840 C C . LEU A 1 111 ? -20.070 -0.525 -9.042 1.00 82.56 111 LEU A C 1
ATOM 842 O O . LEU A 1 111 ? -20.318 -1.639 -8.574 1.00 82.56 111 LEU A O 1
ATOM 846 N N . GLU A 1 112 ? -20.915 0.122 -9.843 1.00 82.00 112 GLU A N 1
ATOM 847 C CA . GLU A 1 112 ? -22.212 -0.422 -10.248 1.00 82.00 112 GLU A CA 1
ATOM 848 C C . GLU A 1 112 ? -22.029 -1.794 -10.929 1.00 82.00 112 GLU A C 1
ATOM 850 O O . GLU A 1 112 ? -21.181 -1.962 -11.806 1.00 82.00 112 GLU A O 1
ATOM 855 N N . GLY A 1 113 ? -22.771 -2.808 -10.476 1.00 76.94 113 GLY A N 1
ATOM 856 C CA . GLY A 1 113 ? -22.642 -4.190 -10.957 1.00 76.94 113 GLY A CA 1
ATOM 857 C C . GLY A 1 113 ? -21.478 -4.997 -10.360 1.00 76.94 113 GLY A C 1
ATOM 858 O O . GLY A 1 113 ? -21.376 -6.196 -10.629 1.00 76.94 113 GLY A O 1
ATOM 859 N N . HIS A 1 114 ? -20.624 -4.405 -9.516 1.00 75.75 114 HIS A N 1
ATOM 860 C CA . HIS A 1 114 ? -19.600 -5.155 -8.789 1.00 75.75 114 HIS A CA 1
ATOM 861 C C . HIS A 1 114 ? -20.194 -5.814 -7.540 1.00 75.75 114 HIS A C 1
ATOM 863 O O . HIS A 1 114 ? -20.181 -5.262 -6.440 1.00 75.75 114 HIS A O 1
ATOM 869 N N . HIS A 1 115 ? -20.705 -7.030 -7.711 1.00 72.75 115 HIS A N 1
ATOM 870 C CA . HIS A 1 115 ? -21.107 -7.879 -6.598 1.00 72.75 115 HIS A CA 1
ATOM 871 C C . HIS A 1 115 ? -19.986 -8.866 -6.288 1.00 72.75 115 HIS A C 1
ATOM 873 O O . HIS A 1 115 ? -19.565 -9.639 -7.151 1.00 72.75 115 HIS A O 1
ATOM 879 N N . LEU A 1 116 ? -19.510 -8.862 -5.042 1.00 71.75 116 LEU A N 1
ATOM 880 C CA . LEU A 1 116 ? -18.684 -9.960 -4.558 1.00 71.75 116 LEU A CA 1
ATOM 881 C C . LEU A 1 116 ? -19.529 -11.233 -4.634 1.00 71.75 116 LEU A C 1
ATOM 883 O O . LEU A 1 116 ? -20.662 -11.258 -4.147 1.00 71.75 116 LEU A O 1
ATOM 887 N N . ALA A 1 117 ? -18.992 -12.278 -5.265 1.00 72.50 117 ALA A N 1
ATOM 888 C CA . ALA A 1 117 ? -19.640 -13.581 -5.244 1.00 72.50 117 ALA A CA 1
ATOM 889 C C . ALA A 1 117 ? -19.911 -13.978 -3.780 1.00 72.50 117 ALA A C 1
ATOM 891 O O . ALA A 1 117 ? -19.059 -13.702 -2.927 1.00 72.50 117 ALA A O 1
ATOM 892 N N . PRO A 1 118 ? -21.054 -14.620 -3.474 1.00 68.62 118 PRO A N 1
ATOM 893 C CA . PRO A 1 118 ? -21.341 -15.081 -2.125 1.00 68.62 118 PRO A CA 1
ATOM 894 C C . PRO A 1 118 ? -20.144 -15.859 -1.576 1.00 68.62 118 PRO A C 1
ATOM 896 O O . PRO A 1 118 ? -19.666 -16.806 -2.211 1.00 68.62 118 PRO A O 1
ATOM 899 N N . SER A 1 119 ? -19.626 -15.424 -0.425 1.00 62.47 119 SER A N 1
ATOM 900 C CA . SER A 1 119 ? -18.492 -16.074 0.223 1.00 62.47 119 SER A CA 1
ATOM 901 C C . SER A 1 119 ? -18.809 -17.556 0.406 1.00 62.47 119 SER A C 1
ATOM 903 O O . SER A 1 119 ? -19.731 -17.915 1.132 1.00 62.47 119 SER A O 1
ATOM 905 N N . LYS A 1 120 ? -18.023 -18.437 -0.226 1.00 60.62 120 LYS A N 1
ATOM 906 C CA . LYS A 1 120 ? -18.157 -19.900 -0.072 1.00 60.62 120 LYS A CA 1
ATOM 907 C C . LYS A 1 120 ? -17.890 -20.382 1.363 1.00 60.62 120 LYS A C 1
ATOM 909 O O . LYS A 1 120 ? -18.125 -21.543 1.669 1.00 60.62 120 LYS A O 1
ATOM 914 N N . CYS A 1 121 ? -17.387 -19.499 2.224 1.00 56.75 121 CYS A N 1
ATOM 915 C CA . CYS A 1 121 ? -17.164 -19.729 3.641 1.00 56.75 121 CYS A CA 1
ATOM 916 C C . CYS A 1 121 ? -18.070 -18.781 4.435 1.00 56.75 121 CYS A C 1
ATOM 918 O O . CYS A 1 121 ? -17.760 -17.600 4.587 1.00 56.75 121 CYS A O 1
ATOM 920 N N . MET A 1 122 ? -19.200 -19.298 4.912 1.00 60.62 122 MET A N 1
ATOM 921 C CA . MET A 1 122 ? -19.963 -18.669 5.984 1.00 60.62 122 MET A CA 1
ATOM 922 C C . MET A 1 122 ? -19.453 -19.292 7.280 1.00 60.62 122 MET A C 1
ATOM 924 O O . MET A 1 122 ? -19.830 -20.413 7.614 1.00 60.62 122 MET A O 1
ATOM 928 N N . PHE A 1 123 ? -18.547 -18.607 7.979 1.00 70.12 123 PHE A N 1
ATOM 929 C CA . PHE A 1 123 ? -18.208 -19.005 9.342 1.00 70.12 123 PHE A CA 1
ATOM 930 C C . PHE A 1 123 ? -19.431 -18.727 10.220 1.00 70.12 123 PHE A C 1
ATOM 932 O O . PHE A 1 123 ? -19.763 -17.571 10.485 1.00 70.12 123 PHE A O 1
ATOM 939 N N . VAL A 1 124 ? -20.146 -19.783 10.604 1.00 80.62 124 VAL A N 1
ATOM 940 C CA . VAL A 1 124 ? -21.292 -19.689 11.509 1.00 80.62 124 VAL A CA 1
ATOM 941 C C . VAL A 1 124 ? -20.761 -19.843 12.925 1.00 80.62 124 VAL A C 1
ATOM 943 O O . VAL A 1 124 ? -20.361 -20.935 13.315 1.00 80.62 124 VAL A O 1
ATOM 946 N N . CYS A 1 125 ? -20.736 -18.740 13.673 1.00 79.75 125 CYS A N 1
ATOM 947 C CA . CYS A 1 125 ? -20.355 -18.761 15.082 1.00 79.75 125 CYS A CA 1
ATOM 948 C C . CYS A 1 125 ? -21.361 -19.597 15.883 1.00 79.75 125 CYS A C 1
ATOM 950 O O . CYS A 1 125 ? -22.576 -19.466 15.709 1.00 79.75 125 CYS A O 1
ATOM 952 N N . THR A 1 126 ? -20.859 -20.396 16.814 1.00 89.94 126 THR A N 1
ATOM 953 C CA . THR A 1 126 ? -21.644 -20.911 17.938 1.00 89.94 126 THR A CA 1
ATOM 954 C C . THR A 1 126 ? -22.117 -19.755 18.833 1.00 89.94 126 THR A C 1
ATOM 956 O O . THR A 1 126 ? -21.612 -18.631 18.756 1.00 89.94 126 THR A O 1
ATOM 959 N N . GLY A 1 127 ? -23.097 -20.008 19.708 1.00 91.75 127 GLY A N 1
ATOM 960 C CA . GLY A 1 127 ? -23.603 -18.980 20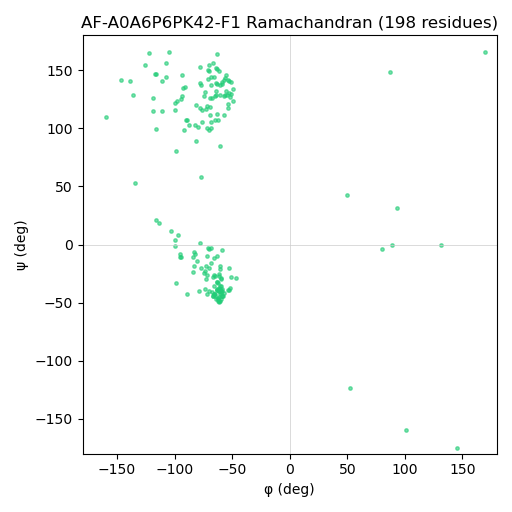.629 1.00 91.75 127 GLY A CA 1
ATOM 961 C C . GLY A 1 127 ? -22.515 -18.406 21.546 1.00 91.75 127 GLY A C 1
ATOM 962 O O . GLY A 1 127 ? -22.471 -17.197 21.768 1.00 91.75 127 GLY A O 1
ATOM 963 N N . GLU A 1 128 ? -21.599 -19.253 22.018 1.00 92.62 128 GLU A N 1
ATOM 964 C CA . GLU A 1 128 ? -20.463 -18.843 22.852 1.00 92.62 128 GLU A CA 1
ATOM 965 C C . GLU A 1 128 ? -19.471 -17.967 22.078 1.00 92.62 128 GLU A C 1
ATOM 967 O O . GLU A 1 128 ? -19.058 -16.917 22.570 1.00 92.62 128 GLU A O 1
ATOM 972 N N . GLU A 1 129 ? -19.137 -18.341 20.839 1.00 88.75 129 GLU A N 1
ATOM 973 C CA . GLU A 1 129 ? -18.256 -17.546 19.974 1.00 88.75 129 GLU A CA 1
ATOM 974 C C . GLU A 1 129 ? -18.864 -16.181 19.642 1.00 88.75 129 GLU A C 1
ATOM 976 O O . GLU A 1 129 ? -18.155 -15.173 19.634 1.00 88.75 129 GLU A O 1
ATOM 981 N N . LEU A 1 130 ? -20.179 -16.117 19.415 1.00 89.38 130 LEU A N 1
ATOM 982 C CA . LEU A 1 130 ? -20.870 -14.855 19.160 1.00 89.38 130 LEU A CA 1
ATOM 983 C C . LEU A 1 130 ? -20.809 -13.927 20.378 1.00 89.38 130 LEU A C 1
ATOM 985 O O . LEU A 1 130 ? -20.481 -12.749 20.230 1.00 89.38 130 LEU A O 1
ATOM 989 N N . LEU A 1 131 ? -21.088 -14.448 21.577 1.00 92.12 131 LEU A N 1
ATOM 990 C CA . LEU A 1 131 ? -20.974 -13.686 22.823 1.00 92.12 131 LEU A CA 1
ATOM 991 C C . LEU A 1 131 ? -19.534 -13.217 23.058 1.00 92.12 131 LEU A C 1
ATOM 993 O O . LEU A 1 131 ? -19.308 -12.069 23.444 1.00 92.12 131 LEU A O 1
ATOM 997 N N . HIS A 1 132 ? -18.550 -14.068 22.760 1.00 89.12 132 HIS A N 1
ATOM 998 C CA . HIS A 1 132 ? -17.145 -13.693 22.827 1.00 89.12 132 HIS A CA 1
ATOM 999 C C . HIS A 1 132 ? -16.825 -12.533 21.871 1.00 89.12 132 HIS A C 1
ATOM 1001 O O . HIS A 1 132 ? -16.263 -11.526 22.302 1.00 89.12 132 HIS A O 1
ATOM 1007 N N . LEU A 1 133 ? -17.246 -12.601 20.604 1.00 86.56 133 LEU A N 1
ATOM 1008 C CA . LEU A 1 133 ? -17.053 -11.510 19.641 1.00 86.56 133 LEU A CA 1
ATOM 1009 C C . LEU A 1 133 ? -17.761 -10.218 20.064 1.00 86.56 133 LEU A C 1
ATOM 1011 O O . LEU A 1 133 ? -17.196 -9.135 19.915 1.00 86.56 133 LEU A O 1
ATOM 1015 N N . GLN A 1 134 ? -18.965 -10.317 20.631 1.00 87.94 134 GLN A N 1
ATOM 1016 C CA . GLN A 1 134 ? -19.678 -9.162 21.178 1.00 87.94 134 GLN A CA 1
ATOM 1017 C C . GLN A 1 134 ? -18.917 -8.524 22.343 1.00 87.94 134 GLN A C 1
ATOM 1019 O O . GLN A 1 134 ? -18.845 -7.300 22.413 1.00 87.94 134 GLN A O 1
ATOM 1024 N N . SER A 1 135 ? -18.290 -9.328 23.207 1.00 88.69 135 SER A N 1
ATOM 1025 C CA . SER A 1 135 ? -17.465 -8.819 24.310 1.00 88.69 135 SER A CA 1
ATOM 1026 C C . SER A 1 135 ? -16.205 -8.078 23.835 1.00 88.69 135 SER A C 1
ATOM 1028 O O . SER A 1 135 ? -15.709 -7.193 24.527 1.00 88.69 135 SER A O 1
ATOM 1030 N N . LEU A 1 136 ? -15.705 -8.403 22.635 1.00 84.56 136 LEU A N 1
ATOM 1031 C CA . LEU A 1 136 ? -14.566 -7.732 22.001 1.00 84.56 136 LEU A CA 1
ATOM 1032 C C . LEU A 1 136 ? -14.958 -6.453 21.246 1.00 84.56 136 LEU A C 1
ATOM 1034 O O . LEU A 1 136 ? -14.076 -5.701 20.809 1.00 84.56 136 LEU A O 1
ATOM 1038 N N . ASN A 1 137 ? -16.256 -6.204 21.054 1.00 86.25 137 ASN A N 1
ATOM 1039 C CA . ASN A 1 137 ? -16.726 -5.061 20.290 1.00 86.25 137 ASN A CA 1
ATOM 1040 C C . ASN A 1 137 ? -16.345 -3.753 20.996 1.00 86.25 137 ASN A C 1
ATOM 1042 O O . ASN A 1 137 ? -16.611 -3.558 22.178 1.00 86.25 137 ASN A O 1
ATOM 1046 N N . THR A 1 138 ? -15.704 -2.847 20.261 1.00 87.06 138 THR A N 1
ATOM 1047 C CA . THR A 1 138 ? -15.244 -1.563 20.798 1.00 87.06 138 THR A CA 1
ATOM 1048 C C . THR A 1 138 ? -16.086 -0.451 20.176 1.00 87.06 138 THR A C 1
ATOM 1050 O O . THR A 1 138 ? -16.002 -0.257 18.961 1.00 87.06 138 THR A O 1
ATOM 1053 N N . PRO A 1 139 ? -16.902 0.278 20.958 1.00 92.81 139 PRO A N 1
ATOM 1054 C CA . PRO A 1 139 ? -17.706 1.363 20.415 1.00 92.81 139 PRO A CA 1
ATOM 1055 C C . PRO A 1 139 ? -16.810 2.517 19.938 1.00 92.81 139 PRO A C 1
ATOM 1057 O O . PRO A 1 139 ? -15.662 2.666 20.366 1.00 92.81 139 PRO A O 1
ATOM 1060 N N . LEU A 1 140 ? -17.328 3.326 19.010 1.00 93.69 140 LEU A N 1
ATOM 1061 C CA . LEU A 1 140 ? -16.547 4.354 18.311 1.00 93.69 140 LEU A CA 1
ATOM 1062 C C . LEU A 1 140 ? -15.938 5.396 19.263 1.00 93.69 140 LEU A C 1
ATOM 1064 O O . LEU A 1 140 ? -14.835 5.882 19.028 1.00 93.69 140 LEU A O 1
ATOM 1068 N N . ASP A 1 141 ? -16.648 5.748 20.329 1.00 95.88 141 ASP A N 1
ATOM 1069 C CA . ASP A 1 141 ? -16.182 6.681 21.354 1.00 95.88 141 ASP A CA 1
ATOM 1070 C C . ASP A 1 141 ? -14.975 6.126 22.125 1.00 95.88 141 ASP A C 1
ATOM 1072 O O . ASP A 1 141 ? -13.996 6.840 22.342 1.00 95.88 141 ASP A O 1
ATOM 1076 N N . MET A 1 142 ? -15.003 4.840 22.478 1.00 93.94 142 MET A N 1
ATOM 1077 C CA . MET A 1 142 ? -13.883 4.156 23.115 1.00 93.94 142 MET A CA 1
ATOM 1078 C C . MET A 1 142 ? -12.699 4.023 22.152 1.00 93.94 142 MET A C 1
ATOM 1080 O O . MET A 1 142 ? -11.560 4.259 22.545 1.00 93.94 142 MET A O 1
ATOM 1084 N N . ALA A 1 143 ? -12.958 3.709 20.879 1.00 92.62 143 ALA A N 1
ATOM 1085 C CA . ALA A 1 143 ? -11.916 3.617 19.860 1.00 92.62 143 ALA A CA 1
ATOM 1086 C C . ALA A 1 143 ? -11.150 4.941 19.696 1.00 92.62 143 ALA A C 1
ATOM 1088 O O . ALA A 1 143 ? -9.925 4.9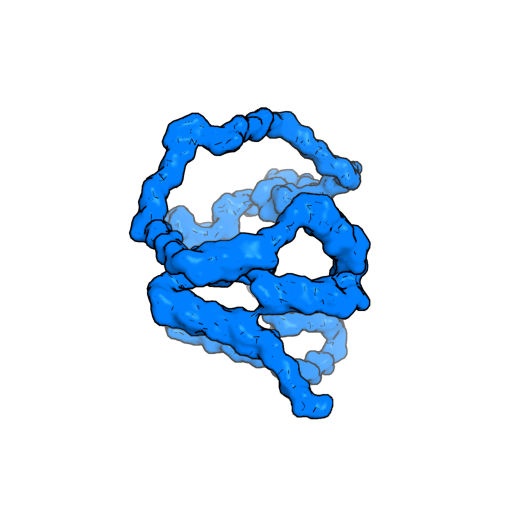23 19.594 1.00 92.62 143 ALA A O 1
ATOM 1089 N N . LYS A 1 144 ? -11.850 6.084 19.744 1.00 95.50 144 LYS A N 1
ATOM 1090 C CA . LYS A 1 144 ? -11.226 7.418 19.722 1.00 95.50 144 LYS A CA 1
ATOM 1091 C C . LYS A 1 144 ? -10.323 7.653 20.931 1.00 95.50 144 LYS A C 1
ATOM 1093 O O . LYS A 1 144 ? -9.179 8.044 20.755 1.00 95.50 144 LYS A O 1
ATOM 1098 N N . LYS A 1 145 ? -10.795 7.336 22.142 1.00 95.56 145 LYS A N 1
ATOM 1099 C CA . LYS A 1 145 ? -9.989 7.469 23.371 1.00 95.56 145 LYS A CA 1
ATOM 1100 C C . LYS A 1 145 ? -8.717 6.620 23.319 1.00 95.56 145 LYS A C 1
ATOM 1102 O O . LYS A 1 145 ? -7.660 7.067 23.749 1.00 95.56 145 LYS A O 1
ATOM 1107 N N . ILE A 1 146 ? -8.816 5.401 22.786 1.00 92.19 146 ILE A N 1
ATOM 1108 C CA . ILE A 1 146 ? -7.670 4.499 22.618 1.00 92.19 146 ILE A CA 1
ATOM 1109 C C . ILE A 1 146 ? -6.670 5.062 21.599 1.00 92.19 146 ILE A C 1
ATOM 1111 O O . ILE A 1 146 ? -5.463 4.998 21.830 1.00 92.19 146 ILE A O 1
ATOM 1115 N N . GLU A 1 147 ? -7.148 5.607 20.480 1.00 94.31 147 GLU A N 1
ATOM 1116 C CA . GLU A 1 147 ? -6.288 6.247 19.477 1.00 94.31 147 GLU A CA 1
ATOM 1117 C C . GLU A 1 147 ? -5.548 7.448 20.073 1.00 94.31 147 GLU A C 1
ATOM 1119 O O . GLU A 1 147 ? -4.320 7.494 20.007 1.00 94.31 147 GLU A O 1
ATOM 1124 N N . GLU A 1 148 ? -6.270 8.340 20.754 1.00 95.06 148 GLU A N 1
ATOM 1125 C CA . GLU A 1 148 ? -5.697 9.515 21.414 1.00 95.06 148 GLU A CA 1
ATOM 1126 C C . GLU A 1 148 ? -4.627 9.122 22.445 1.00 95.06 148 GLU A C 1
ATOM 1128 O O . GLU A 1 148 ? -3.536 9.695 22.451 1.00 95.06 148 GLU A O 1
ATOM 1133 N N . ALA A 1 149 ? -4.896 8.103 23.269 1.00 92.56 149 ALA A N 1
ATOM 1134 C CA . ALA A 1 149 ? -3.969 7.607 24.288 1.00 92.56 149 ALA A CA 1
ATOM 1135 C C . ALA A 1 149 ? -2.736 6.885 23.714 1.00 92.56 149 ALA A C 1
ATOM 1137 O O . ALA A 1 149 ? -1.719 6.753 24.393 1.00 92.56 149 ALA A O 1
ATOM 1138 N N . THR A 1 150 ? -2.798 6.410 22.467 1.00 92.81 150 THR A N 1
ATOM 1139 C CA . THR A 1 150 ? -1.712 5.641 21.835 1.00 92.81 150 THR A CA 1
ATOM 1140 C C . THR A 1 150 ? -1.091 6.333 20.625 1.00 92.81 150 THR A C 1
ATOM 1142 O O . THR A 1 150 ? -0.391 5.711 19.823 1.00 92.81 150 THR A O 1
ATOM 1145 N N . ARG A 1 151 ? -1.266 7.654 20.536 1.00 92.81 151 ARG A N 1
ATOM 1146 C CA . ARG A 1 151 ? -0.767 8.496 19.443 1.00 92.81 151 ARG A CA 1
ATOM 1147 C C . ARG A 1 151 ? 0.756 8.491 19.293 1.00 92.81 151 ARG A C 1
ATOM 1149 O O . ARG A 1 151 ? 1.266 8.659 18.188 1.00 92.81 151 ARG A O 1
ATOM 1156 N N . GLU A 1 152 ? 1.480 8.244 20.384 1.00 91.94 152 GLU A N 1
ATOM 1157 C CA . GLU A 1 152 ? 2.945 8.100 20.398 1.00 91.94 152 GLU A CA 1
ATOM 1158 C C . GLU A 1 152 ? 3.435 6.727 19.898 1.00 91.94 152 GLU A C 1
ATOM 1160 O O . GLU A 1 152 ? 4.638 6.463 19.843 1.00 91.94 152 GLU A O 1
ATOM 1165 N N . GLN A 1 153 ? 2.511 5.853 19.487 1.00 90.75 153 GLN A N 1
ATOM 1166 C CA . GLN A 1 153 ? 2.786 4.569 18.848 1.00 90.75 153 GLN A CA 1
ATOM 1167 C C . GLN A 1 153 ? 3.775 3.716 19.654 1.00 90.75 153 GLN A C 1
ATOM 1169 O O . GLN A 1 153 ? 3.536 3.426 20.821 1.00 90.75 153 GLN A O 1
ATOM 1174 N N . SER A 1 154 ? 4.895 3.302 19.049 1.00 89.44 154 SER A N 1
ATOM 1175 C CA . SER A 1 154 ? 5.871 2.383 19.640 1.00 89.44 154 SER A CA 1
ATOM 1176 C C . SER A 1 154 ? 6.519 2.882 20.928 1.00 89.44 154 SER A C 1
ATOM 1178 O O . SER A 1 154 ? 7.088 2.059 21.645 1.00 89.44 154 SER A O 1
ATOM 1180 N N . SER A 1 155 ? 6.453 4.186 21.202 1.00 88.25 155 SER A N 1
ATOM 1181 C CA . SER A 1 155 ? 6.949 4.786 22.444 1.00 88.25 155 SER A CA 1
ATOM 1182 C C . SER A 1 155 ? 5.997 4.562 23.624 1.00 88.25 155 SER A C 1
ATOM 1184 O O . SER A 1 155 ? 6.428 4.617 24.771 1.00 88.25 155 SER A O 1
ATOM 1186 N N . CYS A 1 156 ? 4.722 4.260 23.356 1.00 88.75 156 CYS A N 1
ATOM 1187 C CA . CYS A 1 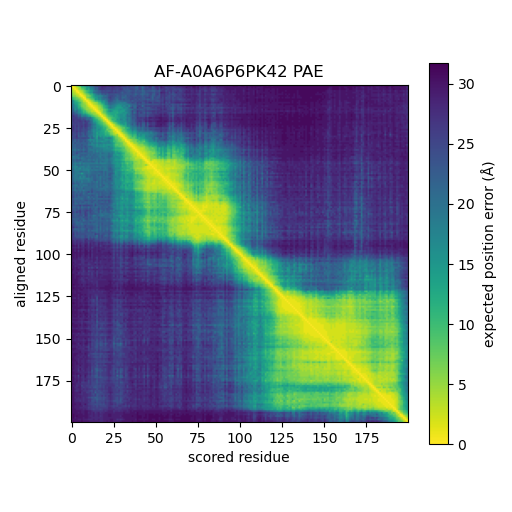156 ? 3.725 3.934 24.366 1.00 88.75 156 CYS A CA 1
ATOM 1188 C C . CYS A 1 156 ? 3.643 2.405 24.564 1.00 88.75 156 CYS A C 1
ATOM 1190 O O . CYS A 1 156 ? 3.462 1.665 23.590 1.00 88.75 156 CYS A O 1
ATOM 1192 N N . PRO A 1 157 ? 3.741 1.884 25.801 1.00 87.50 157 PRO A N 1
ATOM 1193 C CA . PRO A 1 157 ? 3.632 0.446 26.056 1.00 87.50 157 PRO A CA 1
ATOM 1194 C C . PRO A 1 157 ? 2.255 -0.119 25.665 1.00 87.50 157 PRO A C 1
ATOM 1196 O O . PRO A 1 157 ? 2.171 -1.246 25.164 1.00 87.50 157 PRO A O 1
ATOM 1199 N N . ASP A 1 158 ? 1.189 0.672 25.806 1.00 87.75 158 ASP A N 1
ATOM 1200 C CA . ASP A 1 158 ? -0.183 0.252 25.501 1.00 87.75 158 ASP A CA 1
ATOM 1201 C C . ASP A 1 158 ? -0.392 0.002 24.001 1.00 87.75 158 ASP A C 1
ATOM 1203 O O . ASP A 1 158 ? -1.167 -0.875 23.614 1.00 87.75 158 ASP A O 1
ATOM 1207 N N . TRP A 1 159 ? 0.369 0.682 23.133 1.00 89.12 159 TRP A N 1
ATOM 1208 C CA . TRP A 1 159 ? 0.359 0.431 21.688 1.00 89.12 159 TRP A CA 1
ATOM 1209 C C . TRP A 1 159 ? 0.754 -1.010 21.352 1.00 89.12 159 TRP A C 1
ATOM 1211 O O . TRP A 1 159 ? 0.132 -1.653 20.499 1.00 89.12 159 TRP A O 1
ATOM 1221 N N . HIS A 1 160 ? 1.767 -1.549 22.037 1.00 87.56 160 HIS A N 1
ATOM 1222 C CA . HIS A 1 160 ? 2.207 -2.930 21.832 1.00 87.56 160 HIS A CA 1
ATOM 1223 C C . HIS A 1 160 ? 1.177 -3.925 22.363 1.00 87.56 160 HIS A C 1
ATOM 1225 O O . HIS A 1 160 ? 0.893 -4.921 21.692 1.00 87.56 160 HIS A O 1
ATOM 1231 N N . GLN A 1 161 ? 0.570 -3.637 23.518 1.00 85.56 161 GLN A N 1
ATOM 1232 C CA . GLN A 1 161 ? -0.469 -4.486 24.108 1.00 85.56 161 GLN A CA 1
ATOM 1233 C C . GLN A 1 161 ? -1.702 -4.583 23.201 1.00 85.56 161 GLN A C 1
ATOM 1235 O O . GLN A 1 161 ? -2.141 -5.686 22.871 1.00 85.56 161 GLN A O 1
ATOM 1240 N N . LEU A 1 162 ? -2.207 -3.446 22.711 1.00 86.19 162 LEU A N 1
ATOM 1241 C CA . LEU A 1 162 ? -3.382 -3.390 21.836 1.00 86.19 162 LEU A CA 1
ATOM 1242 C C . LEU A 1 162 ? -3.185 -4.148 20.522 1.00 86.19 162 LEU A C 1
ATOM 1244 O O . LEU A 1 162 ? -4.126 -4.742 19.995 1.00 86.19 162 LEU A O 1
ATOM 1248 N N . ARG A 1 163 ? -1.967 -4.129 19.975 1.00 85.62 163 ARG A N 1
ATOM 1249 C CA . ARG A 1 163 ? -1.644 -4.764 18.690 1.00 85.62 163 ARG A CA 1
ATOM 1250 C C . ARG A 1 163 ? -1.359 -6.258 18.808 1.00 85.62 163 ARG A C 1
ATOM 1252 O O . ARG A 1 163 ? -1.428 -6.953 17.797 1.00 85.62 163 ARG A O 1
ATOM 1259 N N . ARG A 1 164 ? -1.053 -6.765 20.007 1.00 79.50 164 ARG A N 1
ATOM 1260 C CA . ARG A 1 164 ? -0.655 -8.166 20.243 1.00 79.50 164 ARG A CA 1
ATOM 1261 C C . ARG A 1 164 ? -1.766 -9.160 19.901 1.00 79.50 164 ARG A C 1
ATOM 1263 O O . ARG A 1 164 ? -1.491 -10.214 19.337 1.00 79.50 164 ARG A O 1
ATOM 1270 N N . SER A 1 165 ? -3.017 -8.825 20.215 1.00 73.81 165 SER A N 1
ATOM 1271 C CA . SER A 1 165 ? -4.185 -9.695 20.016 1.00 73.81 165 SER A CA 1
ATOM 1272 C C . SER A 1 165 ? -4.994 -9.381 18.752 1.00 73.81 165 SER A C 1
ATOM 1274 O O . SER A 1 165 ? -6.029 -10.007 18.528 1.00 73.81 165 SER A O 1
ATOM 1276 N N . ARG A 1 166 ? -4.547 -8.434 17.915 1.00 80.88 166 ARG A N 1
ATOM 1277 C CA . ARG A 1 166 ? -5.320 -7.922 16.775 1.00 80.88 166 ARG A CA 1
ATOM 1278 C C . ARG A 1 166 ? -4.644 -8.200 15.440 1.00 80.88 166 ARG A C 1
ATOM 1280 O O . ARG A 1 166 ? -3.422 -8.136 15.298 1.00 80.88 166 ARG A O 1
ATOM 1287 N N . VAL A 1 167 ? -5.466 -8.429 14.420 1.00 83.19 167 VAL A N 1
ATOM 1288 C CA . VAL A 1 167 ? -5.016 -8.367 13.029 1.00 83.19 167 VAL A CA 1
ATOM 1289 C C . VAL A 1 167 ? -4.714 -6.907 12.694 1.00 83.19 167 VAL A C 1
ATOM 1291 O O . VAL A 1 167 ? -5.588 -6.050 12.765 1.00 83.19 167 VAL A O 1
ATOM 1294 N N . THR A 1 168 ? -3.459 -6.616 12.358 1.00 86.62 168 THR A N 1
ATOM 1295 C CA . THR A 1 168 ? -2.992 -5.264 12.020 1.00 86.62 168 THR A CA 1
ATOM 1296 C C . THR A 1 168 ? -2.732 -5.139 10.524 1.00 86.62 168 THR A C 1
ATOM 1298 O O . THR A 1 168 ? -2.424 -6.127 9.857 1.00 86.62 168 THR A O 1
ATOM 1301 N N . ALA A 1 169 ? -2.788 -3.914 9.993 1.00 85.00 169 ALA A N 1
ATOM 1302 C CA . ALA A 1 169 ? -2.559 -3.644 8.571 1.00 85.00 169 ALA A CA 1
ATOM 1303 C C . ALA A 1 169 ? -1.227 -4.221 8.048 1.00 85.00 169 ALA A C 1
ATOM 1305 O O . ALA A 1 169 ? -1.185 -4.805 6.969 1.00 85.00 169 ALA A O 1
ATOM 1306 N N . SER A 1 170 ? -0.153 -4.157 8.844 1.00 82.94 170 SER A N 1
ATOM 1307 C CA . SER A 1 170 ? 1.160 -4.713 8.482 1.00 82.94 170 SER A CA 1
ATOM 1308 C C . SER A 1 170 ? 1.165 -6.240 8.337 1.00 82.94 170 SER A C 1
ATOM 1310 O O . SER A 1 170 ? 1.972 -6.771 7.582 1.00 82.94 170 SER A O 1
ATOM 1312 N N . ARG A 1 171 ? 0.269 -6.949 9.039 1.00 80.31 171 ARG A N 1
ATOM 1313 C CA . ARG A 1 171 ? 0.104 -8.411 8.948 1.00 80.31 171 ARG A CA 1
ATOM 1314 C C . ARG A 1 171 ? -1.007 -8.824 7.979 1.00 80.31 171 ARG A C 1
ATOM 1316 O O . ARG A 1 171 ? -1.111 -9.994 7.630 1.00 80.31 171 ARG A O 1
ATOM 1323 N N . PHE A 1 172 ? -1.827 -7.883 7.511 1.00 85.31 172 PHE A N 1
ATOM 1324 C CA . PHE A 1 172 ? -2.993 -8.191 6.683 1.00 85.31 172 PHE A CA 1
ATOM 1325 C C . PHE A 1 172 ? -2.616 -8.866 5.363 1.00 85.31 172 PHE A C 1
ATOM 1327 O O . PHE A 1 172 ? -3.267 -9.825 4.961 1.00 85.31 172 PHE A O 1
ATOM 1334 N N . ARG A 1 173 ? -1.532 -8.417 4.715 1.00 84.75 173 ARG A N 1
ATOM 1335 C CA . ARG A 1 173 ? -1.040 -9.035 3.474 1.00 84.75 173 ARG A CA 1
ATOM 1336 C C . ARG A 1 173 ? -0.691 -10.509 3.671 1.00 84.75 173 ARG A C 1
ATOM 1338 O O . ARG A 1 173 ? -1.029 -11.330 2.831 1.00 84.75 173 ARG A O 1
ATOM 1345 N N . GLU A 1 174 ? -0.010 -10.830 4.764 1.00 83.38 174 GLU A N 1
ATOM 1346 C CA . GLU A 1 174 ? 0.370 -12.202 5.095 1.00 83.38 174 GLU A CA 1
ATOM 1347 C C . GLU A 1 174 ? -0.872 -13.080 5.268 1.00 83.38 174 GLU A C 1
ATOM 1349 O O . GLU A 1 174 ? -0.950 -14.147 4.671 1.00 83.38 174 GLU A O 1
ATOM 1354 N N . ILE A 1 175 ? -1.873 -12.578 5.996 1.00 83.94 175 ILE A N 1
ATOM 1355 C CA . ILE A 1 175 ? -3.135 -13.276 6.264 1.00 83.94 175 ILE A CA 1
ATOM 1356 C C . ILE A 1 175 ? -3.955 -13.475 4.983 1.00 83.94 175 ILE A C 1
ATOM 1358 O O . ILE A 1 175 ? -4.484 -14.560 4.757 1.00 83.94 175 ILE A O 1
ATOM 1362 N N . SER A 1 176 ? -4.041 -12.463 4.116 1.00 81.56 176 SER A N 1
ATOM 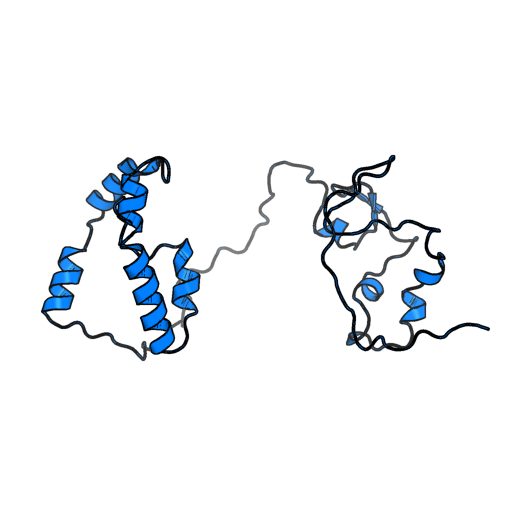1363 C CA . SER A 1 176 ? -4.859 -12.527 2.897 1.00 81.56 176 SER A CA 1
ATOM 1364 C C . SER A 1 176 ? -4.282 -13.428 1.804 1.00 81.56 176 SER A C 1
ATOM 1366 O O . SER A 1 176 ? -5.007 -13.826 0.896 1.00 81.56 176 SER A O 1
ATOM 1368 N N . HIS A 1 177 ? -2.990 -13.754 1.877 1.00 81.69 177 HIS A N 1
ATOM 1369 C CA . HIS A 1 177 ? -2.307 -14.587 0.885 1.00 81.69 177 HIS A CA 1
ATOM 1370 C C . HIS A 1 177 ? -2.146 -16.046 1.324 1.00 81.69 177 HIS A C 1
ATOM 1372 O O . HIS A 1 177 ? -1.619 -16.850 0.549 1.00 81.69 177 HIS A O 1
ATOM 1378 N N . VAL A 1 178 ? -2.593 -16.412 2.529 1.00 81.75 178 VAL A N 1
ATOM 1379 C CA . VAL A 1 178 ? -2.546 -17.803 2.983 1.00 81.75 178 VAL A CA 1
ATOM 1380 C C . VAL A 1 178 ? -3.439 -18.680 2.114 1.00 81.75 178 VAL A C 1
ATOM 1382 O O . VAL A 1 178 ? -4.603 -18.367 1.867 1.00 81.75 178 VAL A O 1
ATOM 1385 N N . ARG A 1 179 ? -2.893 -19.813 1.666 1.00 81.19 179 ARG A N 1
ATOM 1386 C CA . ARG A 1 179 ? -3.617 -20.812 0.878 1.00 81.19 179 ARG A CA 1
ATOM 1387 C C . ARG A 1 179 ? -3.658 -22.136 1.631 1.00 81.19 179 ARG A C 1
ATOM 1389 O O . ARG A 1 179 ? -2.616 -22.677 1.988 1.00 81.19 179 ARG A O 1
ATOM 1396 N N . GLY A 1 180 ? -4.864 -22.672 1.806 1.00 79.19 180 GLY A N 1
ATOM 1397 C CA . GLY A 1 180 ? -5.101 -23.953 2.474 1.00 79.19 180 GLY A CA 1
ATOM 1398 C C . GLY A 1 180 ? -5.247 -23.841 3.995 1.00 79.19 180 GLY A C 1
ATOM 1399 O O . GLY A 1 180 ? -4.643 -22.981 4.633 1.00 79.19 180 GLY A O 1
ATOM 1400 N N . LEU A 1 181 ? -6.060 -24.736 4.566 1.00 75.31 181 LEU A N 1
ATOM 1401 C CA . LEU A 1 181 ? -6.436 -24.724 5.986 1.00 75.31 181 LEU A CA 1
ATOM 1402 C C . LEU A 1 181 ? -5.229 -24.916 6.916 1.00 75.31 181 LEU A C 1
ATOM 1404 O O . LEU A 1 181 ? -5.031 -24.108 7.813 1.00 75.31 181 LEU A O 1
ATOM 1408 N N . GLY A 1 182 ? -4.350 -25.885 6.637 1.00 77.94 182 GLY A N 1
ATOM 1409 C CA . GLY A 1 182 ? -3.172 -26.128 7.484 1.00 77.94 182 GLY A CA 1
ATOM 1410 C C . GLY A 1 182 ? -2.179 -24.956 7.522 1.00 77.94 182 GLY A C 1
ATOM 1411 O O . GLY A 1 182 ? -1.568 -24.683 8.553 1.00 77.94 182 GLY A O 1
ATOM 1412 N N . SER A 1 183 ? -2.051 -24.196 6.426 1.00 81.38 183 SER A N 1
ATOM 1413 C CA . SER A 1 183 ? -1.226 -22.979 6.429 1.00 81.38 183 SER A CA 1
ATOM 1414 C C . SER A 1 183 ? -1.890 -21.838 7.206 1.00 81.38 183 SER A C 1
ATOM 1416 O O . SER A 1 183 ? -1.180 -20.996 7.758 1.00 81.38 183 SER A O 1
ATOM 1418 N N . ALA A 1 184 ? -3.225 -21.792 7.240 1.00 82.56 184 ALA A N 1
ATOM 1419 C CA . ALA A 1 184 ? -3.982 -20.803 8.004 1.00 82.56 184 ALA A CA 1
ATOM 1420 C C . ALA A 1 184 ? -3.901 -21.080 9.505 1.00 82.56 184 ALA A C 1
ATOM 1422 O O . ALA A 1 184 ? -3.645 -20.155 10.271 1.00 82.56 184 ALA A O 1
ATOM 1423 N N . GLU A 1 185 ? -4.018 -22.345 9.907 1.00 84.44 185 GLU A N 1
ATOM 1424 C CA . GLU A 1 185 ? -3.844 -22.787 11.292 1.00 84.44 185 GLU A CA 1
ATOM 1425 C C . GLU A 1 185 ? -2.429 -22.491 11.794 1.00 84.44 185 GLU A C 1
ATOM 1427 O O . GLU A 1 185 ? -2.270 -21.835 12.819 1.00 84.44 185 GLU A O 1
ATOM 1432 N N . SER A 1 186 ? -1.394 -22.847 11.025 1.00 83.69 186 SER A N 1
ATOM 1433 C CA . SER A 1 186 ? -0.004 -22.544 11.390 1.00 83.69 186 SER A CA 1
ATOM 1434 C C . SER A 1 186 ? 0.263 -21.034 11.513 1.00 83.69 186 SER A C 1
ATOM 1436 O O . SER A 1 186 ? 0.955 -20.589 12.436 1.00 83.69 186 SER A O 1
ATOM 1438 N N . LEU A 1 187 ? -0.314 -20.212 10.624 1.00 82.88 187 LEU A N 1
ATOM 1439 C CA . LEU A 1 187 ? -0.209 -18.756 10.740 1.00 82.88 187 LEU A CA 1
ATOM 1440 C C . LEU A 1 187 ? -0.941 -18.236 11.985 1.00 82.88 187 LEU A C 1
ATOM 1442 O O . LEU A 1 187 ? -0.400 -17.390 12.701 1.00 82.88 187 LEU A O 1
ATOM 1446 N N . ALA A 1 188 ? -2.149 -18.736 12.252 1.00 83.31 188 ALA A N 1
ATOM 1447 C CA . ALA A 1 188 ? -2.927 -18.372 13.428 1.00 83.31 188 ALA A CA 1
ATOM 1448 C C . ALA A 1 188 ? -2.168 -18.728 14.713 1.00 83.31 188 ALA A C 1
ATOM 1450 O O . ALA A 1 188 ? -2.004 -17.867 15.578 1.00 83.31 188 ALA A O 1
ATOM 1451 N N . GLU A 1 189 ? -1.609 -19.937 14.797 1.00 83.31 189 GLU A N 1
ATOM 1452 C CA . GLU A 1 189 ? -0.749 -20.368 15.897 1.00 83.31 189 GLU A CA 1
ATOM 1453 C C . GLU A 1 189 ? 0.460 -19.457 16.068 1.00 83.31 189 GLU A C 1
ATOM 1455 O O . GLU A 1 189 ? 0.782 -19.101 17.193 1.00 83.31 189 GLU A O 1
ATOM 1460 N N . ARG A 1 190 ? 1.123 -19.018 14.992 1.00 80.62 190 ARG A N 1
ATOM 1461 C CA . ARG A 1 190 ? 2.259 -18.089 15.095 1.00 80.62 190 ARG A CA 1
ATOM 1462 C C . ARG A 1 190 ? 1.838 -16.723 15.633 1.00 80.62 190 ARG A C 1
ATOM 1464 O O . ARG A 1 190 ? 2.501 -16.171 16.515 1.00 80.62 190 ARG A O 1
ATOM 1471 N N . ILE A 1 191 ? 0.727 -16.181 15.136 1.00 77.31 191 ILE A N 1
ATOM 1472 C CA . ILE A 1 191 ? 0.159 -14.918 15.629 1.00 77.31 191 ILE A CA 1
ATOM 1473 C C . ILE A 1 191 ? -0.213 -15.055 17.112 1.00 77.31 191 ILE A C 1
ATOM 1475 O O . ILE A 1 191 ? 0.023 -14.129 17.888 1.00 77.31 191 ILE A O 1
ATOM 1479 N N . VAL A 1 192 ? -0.722 -16.222 17.518 1.00 74.62 192 VAL A N 1
ATOM 1480 C CA . VAL A 1 192 ? -1.050 -16.559 18.907 1.00 74.62 192 VAL A CA 1
ATOM 1481 C C . VAL A 1 192 ? 0.195 -16.825 19.758 1.00 74.62 192 VAL A C 1
ATOM 1483 O O . VAL A 1 192 ? 0.232 -16.384 20.888 1.00 74.62 192 VAL A O 1
ATOM 1486 N N . ARG A 1 193 ? 1.254 -17.465 19.268 1.00 70.19 193 ARG A N 1
ATOM 1487 C CA . ARG A 1 193 ? 2.475 -17.747 20.049 1.00 70.19 193 ARG A CA 1
ATOM 1488 C C . ARG A 1 193 ? 3.351 -16.528 20.259 1.00 70.19 193 ARG A C 1
ATOM 1490 O O . ARG A 1 193 ? 4.019 -16.426 21.277 1.00 70.19 193 ARG A O 1
ATOM 1497 N N . THR A 1 194 ? 3.247 -15.535 19.378 1.00 61.44 194 THR A N 1
ATOM 1498 C CA . THR A 1 194 ? 3.794 -14.198 19.663 1.00 61.44 194 THR A CA 1
ATOM 1499 C C . THR A 1 194 ? 3.160 -13.579 20.936 1.00 61.44 194 THR A C 1
ATOM 1501 O O . THR A 1 194 ? 3.559 -12.492 21.351 1.00 61.44 194 THR A O 1
ATOM 1504 N N . LYS A 1 195 ? 2.159 -14.235 21.561 1.00 57.84 195 LYS A N 1
ATOM 1505 C CA . LYS A 1 195 ? 1.489 -13.809 22.793 1.00 57.84 195 LYS A CA 1
ATOM 1506 C C . LYS A 1 195 ? 2.228 -14.135 24.097 1.00 57.84 195 LYS A C 1
ATOM 1508 O O . LYS A 1 195 ? 1.910 -13.447 25.064 1.00 57.84 195 LYS A O 1
ATOM 1513 N N . GLU A 1 196 ? 3.249 -14.991 24.168 1.00 38.62 196 GLU A N 1
ATOM 1514 C CA . GLU A 1 196 ? 3.972 -15.252 25.437 1.00 38.62 196 GLU A CA 1
ATOM 1515 C C . GLU A 1 196 ? 5.296 -14.470 25.530 1.00 38.62 196 GLU A C 1
ATOM 1517 O O . GLU A 1 196 ? 6.129 -14.576 24.631 1.00 38.62 196 GLU A O 1
ATOM 1522 N N . PRO A 1 197 ? 5.506 -13.620 26.553 1.00 44.12 197 PRO A N 1
ATOM 1523 C CA . PRO A 1 197 ? 6.851 -13.199 26.917 1.00 44.12 197 PRO A CA 1
ATOM 1524 C C . PRO A 1 197 ? 7.565 -14.367 27.613 1.00 44.12 197 PRO A C 1
ATOM 1526 O O . PRO A 1 197 ? 7.012 -14.961 28.537 1.00 44.12 197 PRO A O 1
ATOM 1529 N N . GLU A 1 198 ? 8.796 -14.673 27.194 1.00 39.31 198 GLU A N 1
ATOM 1530 C CA . GLU A 1 198 ? 9.737 -15.378 28.065 1.00 39.31 198 GLU A CA 1
ATOM 1531 C C . GLU A 1 198 ? 9.892 -14.532 29.331 1.00 39.31 198 GLU A C 1
ATOM 1533 O O . GLU A 1 198 ? 10.375 -13.400 29.284 1.00 39.31 198 GLU A O 1
ATOM 1538 N N . ILE A 1 199 ? 9.392 -15.053 30.448 1.00 39.91 199 ILE A N 1
ATOM 1539 C CA . ILE A 1 199 ? 9.668 -14.503 31.768 1.00 39.91 199 ILE A CA 1
ATOM 1540 C C . ILE A 1 199 ? 11.091 -14.953 32.112 1.00 39.91 199 ILE A C 1
ATOM 1542 O O . ILE A 1 199 ? 11.308 -16.129 32.408 1.00 39.91 199 ILE A O 1
ATOM 1546 N N . LEU A 1 200 ? 12.040 -14.020 32.047 1.00 33.59 200 LEU A N 1
ATOM 1547 C CA . LEU A 1 200 ? 13.311 -14.064 32.769 1.00 33.59 200 LEU A CA 1
ATOM 1548 C C . LEU A 1 200 ? 13.411 -12.814 33.640 1.00 33.59 200 LEU A C 1
ATOM 1550 O O . LEU A 1 200 ? 13.154 -11.711 33.105 1.00 33.59 200 LEU A O 1
#

Solvent-accessible surface area (backbone atoms only — not comparable to full-atom values): 13658 Å² total; per-residue (Å²): 140,82,85,78,89,73,90,76,92,70,85,84,83,76,83,80,78,88,85,80,86,59,96,86,70,90,72,59,90,88,49,83,72,88,82,74,83,76,78,61,73,73,80,68,44,51,60,69,80,48,58,90,51,54,79,91,75,45,61,68,75,64,72,45,67,82,54,92,87,50,60,69,39,70,20,73,89,42,79,37,50,61,73,36,70,55,46,73,77,34,47,56,72,92,52,97,64,83,79,77,69,94,64,77,78,78,76,72,81,78,50,88,90,68,68,80,73,80,67,93,71,76,87,76,70,51,74,66,54,46,53,51,53,57,72,68,61,72,54,72,70,57,50,49,54,52,48,66,77,31,69,68,34,89,82,33,72,64,37,56,60,66,49,58,87,44,95,43,80,90,51,42,66,63,63,74,66,56,70,60,68,72,52,44,51,54,50,50,50,50,56,54,57,75,64,65,78,85,86,125

Foldseek 3Di:
DDDDDDDDPDDDDDQDDPDPDDPDDDADNVDDDDDDDDPDVVVVVLCVVCVPPDPVPRDVVNVLPDDPPFAWAQFPVGTDGPSDPRCPPTHPPPDPDDPPDPDPDDDDPPDPPDDDDPPPDDPDDDPVRVVVVVVVDADPVRVVVLCVQCVVAPVDPVNVVVPLPDDDPVCVVVQVPDDDDVSNVVVVVVSVVSVDDPDD

Mean predicted aligned error: 20.24 Å

InterPro domains:
  IPR011335 Restriction endonuclease type II-like [SSF52980] (141-183)
  IPR011604 PD-(D/E)XK endonuclease-like domain superfamily [G3DSA:3.90.320.10] (137-199)
  IPR034720 Viral alkaline exonuclease [PF01771] (140-176)

Organism: Carassius auratus (NCBI:txid7957)

Radius of gyration: 29.23 Å; Cα contacts (8 Å, |Δi|>4): 72; chains: 1; bounding box: 68×49×69 Å

Secondary structure (DSSP, 8-state):
--------S----PPPPS----TT-PPPSSS----SSPPPGGGG-HHHHTTTS-TTTS-HHHHS---TTSPEEEETTEEEETTSHHHHHSB--S-SS-----PPPPPPSSPTT-PPPPPS------HHHHHHHHHT---HHHHHHHHHHTTTGGGSHHHHHHHHTS--HHHHHHHHT--SHHHHHHHHHHHHHTT-----

pLDDT: mean 73.02, std 16.46, range [32.16, 95.88]

Sequence (200 aa):
MGVKPGPINAMVITRPVANRTTQGGVRSGLYRGMVGLLPDPCMFRVEEAYAEFNLEDKPLVTTMNMSPDKPLIESAFGLVQEGSVLSYQQPVLTSRYITLHDAPSTPPLPLEGHHLAPSKCMFVCTGEELLHLQSLNTPLDMAKKIEEATREQSSCPDWHQLRRSRVTASRFREISHVRGLGSAESLAERIVRTKEPEIL